Protein AF-A0A225UE44-F1 (afdb_monomer)

InterPro domains:
  IPR054463 RxLR effector PexRD54, WY domain [PF22748] (2-42)
  IPR054463 RxLR effector PexRD54, WY domain [PF22748] (92-133)

Radius of gyration: 19.09 Å; Cα contacts (8 Å, |Δi|>4): 132; chains: 1; bounding box: 57×32×51 Å

Solvent-accessible surface area (backbone atoms only — not comparable to full-atom values): 10810 Å² total; per-residue (Å²): 114,69,68,60,56,39,55,77,67,64,54,50,61,58,59,50,39,53,75,69,49,50,74,74,39,66,82,49,37,76,76,39,77,63,47,61,60,49,51,54,46,36,52,57,44,29,73,76,32,73,93,65,65,72,56,73,54,64,47,50,57,74,73,32,59,68,50,60,45,51,49,42,33,57,58,31,47,76,37,83,92,26,23,64,62,21,51,53,45,52,51,50,47,50,52,48,38,57,75,69,63,57,51,63,66,59,54,42,58,52,62,47,50,85,77,37,65,94,50,35,73,70,31,67,62,47,56,53,48,52,58,44,42,57,55,49,29,73,76,28,76,93,65,54,82,69,92,58,59,67,70,56,58,49,49,50,52,56,56,33,61,75,36,83,80,28,28,62,50,50,51,47,51,49,55,67,51,56,80,71,59,90,75,80,90,130

Structure (mmCIF, N/CA/C/O backbone):
data_AF-A0A225UE44-F1
#
_entry.id   AF-A0A225UE44-F1
#
loop_
_atom_site.group_PDB
_atom_site.id
_atom_site.type_symbol
_atom_site.label_atom_id
_atom_site.label_alt_id
_atom_site.label_comp_id
_atom_site.label_asym_id
_atom_site.label_entity_id
_atom_site.label_seq_id
_atom_site.pdbx_PDB_ins_code
_atom_site.Cartn_x
_atom_site.Cartn_y
_atom_site.Cartn_z
_atom_site.occupancy
_atom_site.B_iso_or_equiv
_atom_site.auth_seq_id
_atom_site.auth_comp_id
_atom_site.auth_asym_id
_atom_site.auth_atom_id
_atom_site.pdbx_PDB_model_num
ATOM 1 N N . MET A 1 1 ? 24.647 4.890 -15.347 1.00 67.88 1 MET A N 1
ATOM 2 C CA . MET A 1 1 ? 24.263 4.042 -14.188 1.00 67.88 1 MET A CA 1
ATOM 3 C C . MET A 1 1 ? 23.369 2.881 -14.634 1.00 67.88 1 MET A C 1
ATOM 5 O O . MET A 1 1 ? 22.807 2.942 -15.723 1.00 67.88 1 MET A O 1
ATOM 9 N N . GLN A 1 2 ? 23.249 1.820 -13.830 1.00 91.25 2 GLN A N 1
ATOM 10 C CA . GLN A 1 2 ? 22.512 0.587 -14.158 1.00 91.25 2 GLN A CA 1
ATOM 11 C C . GLN A 1 2 ? 21.014 0.812 -14.448 1.00 91.25 2 GLN A C 1
ATOM 13 O O . GLN A 1 2 ? 20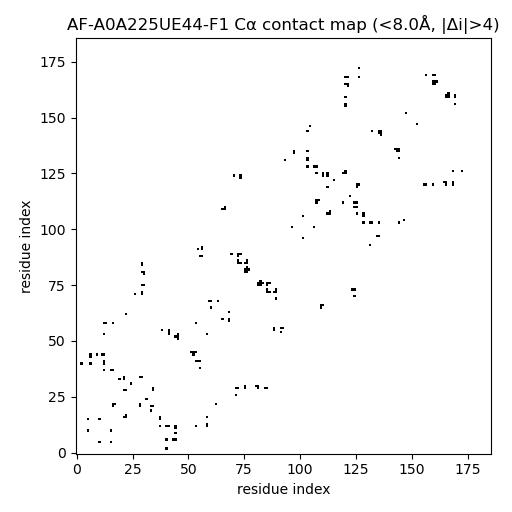.534 0.330 -15.471 1.00 91.25 2 GLN A O 1
ATOM 18 N N . LEU A 1 3 ? 20.330 1.640 -13.647 1.00 92.50 3 LEU A N 1
ATOM 19 C CA . LEU A 1 3 ? 18.911 1.994 -13.827 1.00 92.50 3 LEU A CA 1
ATOM 20 C C . LEU A 1 3 ? 18.614 2.576 -15.219 1.00 92.50 3 LEU A C 1
ATOM 22 O O . LEU A 1 3 ? 17.703 2.118 -15.901 1.00 92.50 3 LEU A O 1
ATOM 26 N N . GLN A 1 4 ? 19.444 3.505 -15.706 1.00 93.12 4 GLN A N 1
ATOM 27 C CA . GLN A 1 4 ? 19.271 4.098 -17.040 1.00 93.12 4 GLN A CA 1
ATOM 28 C C . GLN A 1 4 ? 19.431 3.066 -18.167 1.00 93.12 4 GLN A C 1
ATOM 30 O O . GLN A 1 4 ? 18.703 3.108 -19.157 1.00 93.12 4 GLN A O 1
ATOM 35 N N . ARG A 1 5 ? 20.333 2.084 -18.005 1.00 95.12 5 ARG A N 1
ATOM 36 C CA . ARG A 1 5 ? 20.482 0.982 -18.971 1.00 95.12 5 ARG A CA 1
ATOM 37 C C . ARG A 1 5 ? 19.259 0.065 -18.974 1.00 95.12 5 ARG A C 1
ATOM 39 O O . ARG A 1 5 ? 18.831 -0.365 -20.042 1.00 95.12 5 ARG A O 1
ATOM 46 N N . TRP A 1 6 ? 18.689 -0.238 -17.809 1.00 96.00 6 TRP A N 1
ATOM 47 C CA . TRP A 1 6 ? 17.451 -1.016 -17.720 1.00 96.00 6 TRP A CA 1
ATOM 48 C C . TRP A 1 6 ? 16.257 -0.269 -18.308 1.00 96.00 6 TRP A C 1
ATOM 50 O O . TRP A 1 6 ? 15.464 -0.872 -19.027 1.00 96.00 6 TRP A O 1
ATOM 60 N N . LEU A 1 7 ? 16.164 1.039 -18.064 1.00 94.75 7 LEU A N 1
ATOM 61 C CA . LEU A 1 7 ? 15.124 1.903 -18.617 1.00 94.75 7 LEU A CA 1
ATOM 62 C C . LEU A 1 7 ? 15.207 1.986 -20.148 1.00 94.75 7 LEU A C 1
ATOM 64 O O . LEU A 1 7 ? 14.200 1.800 -20.824 1.00 94.75 7 LEU A O 1
ATOM 68 N N . ALA A 1 8 ? 16.409 2.163 -20.712 1.00 93.69 8 ALA A N 1
ATOM 69 C CA . ALA A 1 8 ? 16.629 2.144 -22.163 1.00 93.69 8 ALA A CA 1
ATOM 70 C C . ALA A 1 8 ? 16.222 0.802 -22.801 1.00 93.69 8 ALA A C 1
ATOM 72 O O . ALA A 1 8 ? 15.682 0.767 -23.903 1.00 93.69 8 ALA A O 1
ATOM 73 N N . LYS A 1 9 ? 16.427 -0.306 -22.077 1.00 93.81 9 LYS A N 1
ATOM 74 C CA . LYS A 1 9 ? 15.990 -1.654 -22.476 1.00 93.81 9 LYS A CA 1
ATOM 75 C C . LYS A 1 9 ? 14.529 -1.962 -22.119 1.00 93.81 9 LYS A C 1
ATOM 77 O O . LYS A 1 9 ? 14.119 -3.110 -22.279 1.00 93.81 9 LYS A O 1
ATOM 82 N N . LYS A 1 10 ? 13.767 -0.983 -21.612 1.00 92.69 10 LYS A N 1
ATOM 83 C CA . LYS A 1 10 ? 12.364 -1.116 -21.182 1.00 92.69 10 LYS A CA 1
ATOM 84 C C . LYS A 1 10 ? 12.125 -2.333 -20.276 1.00 92.69 10 LYS A C 1
ATOM 86 O O . LYS A 1 10 ? 11.137 -3.049 -20.438 1.00 92.69 10 LYS A O 1
ATOM 91 N N . LYS A 1 11 ? 13.051 -2.609 -19.351 1.00 95.38 11 LYS A N 1
ATOM 92 C CA . LYS A 1 11 ? 12.842 -3.648 -18.332 1.00 95.38 11 LYS A CA 1
ATOM 93 C C . LYS A 1 11 ? 11.641 -3.258 -17.471 1.00 95.38 11 LYS A C 1
ATOM 95 O O . LYS A 1 11 ? 11.465 -2.085 -17.170 1.00 95.38 11 LYS A O 1
ATOM 100 N N . SER A 1 12 ? 10.786 -4.220 -17.131 1.00 95.06 12 SER A N 1
ATOM 101 C CA . SER A 1 12 ? 9.607 -3.910 -16.324 1.00 95.06 12 SER A CA 1
ATOM 102 C C . SER A 1 12 ? 10.027 -3.513 -14.904 1.00 95.06 12 SER A C 1
ATOM 104 O O . SER A 1 12 ? 11.028 -4.040 -14.401 1.00 95.06 12 SER A O 1
ATOM 106 N N . PRO A 1 13 ? 9.256 -2.645 -14.225 1.00 96.19 13 PRO A N 1
ATOM 107 C CA . PRO A 1 13 ? 9.464 -2.349 -12.811 1.00 96.19 13 PRO A CA 1
ATOM 108 C C . PRO A 1 13 ? 9.536 -3.600 -11.936 1.00 96.19 13 PRO A C 1
ATOM 110 O O . PRO A 1 13 ? 10.400 -3.670 -11.068 1.00 96.19 13 PRO A O 1
ATOM 113 N N . ASN A 1 14 ? 8.736 -4.629 -12.239 1.00 96.50 14 ASN A N 1
ATOM 114 C CA . ASN A 1 14 ? 8.809 -5.926 -11.567 1.00 96.50 14 ASN A CA 1
ATOM 115 C C . ASN A 1 14 ? 10.180 -6.612 -11.725 1.00 96.50 14 ASN A C 1
ATOM 117 O O . ASN A 1 14 ? 10.787 -7.023 -10.744 1.00 96.50 14 ASN A O 1
ATOM 121 N N . SER A 1 15 ? 10.727 -6.692 -12.944 1.00 96.44 15 SER A N 1
ATOM 122 C CA . SER A 1 15 ? 12.061 -7.281 -13.135 1.00 96.44 15 SER A CA 1
ATOM 123 C C . SER A 1 15 ? 13.149 -6.485 -12.417 1.00 96.44 15 SER A C 1
ATOM 125 O O . SER A 1 15 ? 14.069 -7.072 -11.855 1.00 96.44 15 SER A O 1
ATOM 127 N N . VAL A 1 16 ? 13.057 -5.154 -12.435 1.00 97.19 16 VAL A N 1
ATOM 128 C CA . VAL A 1 16 ? 14.033 -4.296 -11.753 1.00 97.19 16 VAL A CA 1
ATOM 129 C C . VAL A 1 16 ? 13.939 -4.434 -10.234 1.00 97.19 16 VAL A C 1
ATOM 131 O O . VAL A 1 16 ? 14.981 -4.472 -9.587 1.00 97.19 16 VAL A O 1
ATOM 134 N N . PHE A 1 17 ? 12.736 -4.612 -9.682 1.00 97.06 17 PHE A N 1
ATOM 135 C CA . PHE A 1 17 ? 12.522 -4.910 -8.264 1.00 97.06 17 PHE A CA 1
ATOM 136 C C . PHE A 1 17 ? 13.319 -6.149 -7.827 1.00 97.06 17 PHE A C 1
ATOM 138 O O . PHE A 1 17 ? 14.107 -6.085 -6.882 1.00 97.06 17 PHE A O 1
ATOM 145 N N . THR A 1 18 ? 13.216 -7.243 -8.592 1.00 96.94 18 THR A N 1
ATOM 146 C CA . THR A 1 18 ? 13.971 -8.481 -8.340 1.00 96.94 18 THR A CA 1
ATOM 147 C C . THR A 1 18 ? 15.474 -8.327 -8.591 1.00 96.94 18 THR A C 1
ATOM 149 O O . THR A 1 18 ? 16.292 -8.856 -7.842 1.00 96.94 18 THR A O 1
ATOM 152 N N . PHE A 1 19 ? 15.892 -7.576 -9.618 1.00 96.44 19 PHE A N 1
ATOM 153 C CA . PHE A 1 19 ? 17.322 -7.331 -9.870 1.00 96.44 19 PHE A CA 1
ATOM 154 C C . PHE A 1 19 ? 17.998 -6.533 -8.754 1.00 96.44 19 PHE A C 1
ATOM 156 O O . PHE A 1 19 ? 19.198 -6.688 -8.540 1.00 96.44 19 PHE A O 1
ATOM 163 N N . MET A 1 20 ? 17.234 -5.697 -8.050 1.00 95.81 20 MET A N 1
ATOM 164 C CA . MET A 1 20 ? 17.677 -4.955 -6.869 1.00 95.81 20 MET A CA 1
ATOM 165 C C . MET A 1 20 ? 17.527 -5.768 -5.571 1.00 95.81 20 MET A C 1
ATOM 167 O O . MET A 1 20 ? 17.840 -5.264 -4.496 1.00 95.81 20 MET A O 1
ATOM 171 N N . MET A 1 21 ? 17.079 -7.028 -5.666 1.00 95.44 21 MET A N 1
ATOM 172 C CA . MET A 1 21 ? 16.837 -7.942 -4.542 1.00 95.44 21 MET A CA 1
ATOM 173 C C . MET A 1 21 ? 15.855 -7.385 -3.501 1.00 95.44 21 MET A C 1
ATOM 175 O O . MET A 1 21 ? 15.953 -7.702 -2.310 1.00 95.44 21 MET A O 1
ATOM 179 N N . LEU A 1 22 ? 14.920 -6.536 -3.940 1.00 95.31 22 LEU A N 1
ATOM 180 C CA . LEU A 1 22 ? 13.921 -5.924 -3.067 1.00 95.31 22 LEU A CA 1
ATOM 181 C C . LEU A 1 22 ? 12.844 -6.935 -2.639 1.00 95.31 22 LEU A C 1
ATOM 183 O O . LEU A 1 22 ? 12.373 -6.888 -1.509 1.00 95.31 22 LEU A O 1
ATOM 187 N N . ASP A 1 23 ? 12.553 -7.929 -3.478 1.00 94.19 23 ASP A N 1
ATOM 188 C CA . ASP A 1 23 ? 11.666 -9.068 -3.190 1.00 94.19 23 ASP A CA 1
ATOM 189 C C . ASP A 1 23 ? 12.123 -9.909 -1.989 1.00 94.19 23 ASP A C 1
ATOM 191 O O . ASP A 1 23 ? 11.322 -10.580 -1.345 1.00 94.19 23 ASP A O 1
ATOM 195 N N . LYS A 1 24 ? 13.411 -9.835 -1.643 1.00 93.19 24 LYS A N 1
ATOM 196 C CA . LYS A 1 24 ? 14.017 -10.610 -0.553 1.00 93.19 24 LYS A CA 1
ATOM 197 C C . LYS A 1 24 ? 14.114 -9.851 0.767 1.00 93.19 24 LYS A C 1
ATOM 199 O O . LYS A 1 24 ? 14.638 -10.393 1.735 1.00 93.19 24 LYS A O 1
ATOM 204 N N . GLN A 1 25 ? 13.645 -8.604 0.825 1.00 92.94 25 GLN A N 1
ATOM 205 C CA . GLN A 1 25 ? 13.814 -7.751 2.009 1.00 92.94 25 GLN A CA 1
ATOM 206 C C . GLN A 1 25 ? 12.792 -8.041 3.115 1.00 92.94 25 GLN A C 1
ATOM 208 O O . GLN A 1 25 ? 12.956 -7.573 4.243 1.00 92.94 25 GLN A O 1
ATOM 213 N N . GLY A 1 26 ? 11.727 -8.796 2.816 1.00 89.44 26 GLY A N 1
ATOM 214 C CA . GLY A 1 26 ? 10.683 -9.107 3.792 1.00 89.44 26 GLY A CA 1
ATOM 215 C C . GLY A 1 26 ? 10.109 -7.832 4.418 1.00 89.44 26 GLY A C 1
ATOM 216 O O . GLY A 1 26 ? 9.849 -6.857 3.713 1.00 89.44 26 GLY A O 1
ATOM 217 N N . GLY A 1 27 ? 9.965 -7.819 5.745 1.00 88.31 27 GLY A N 1
ATOM 218 C CA . GLY A 1 27 ? 9.461 -6.659 6.488 1.00 88.31 27 GLY A CA 1
ATOM 219 C C . GLY A 1 27 ? 10.394 -5.444 6.537 1.00 88.31 27 GLY A C 1
ATOM 220 O O . GLY A 1 27 ? 9.957 -4.370 6.935 1.00 88.31 27 GLY A O 1
ATOM 221 N N . GLN A 1 28 ? 11.654 -5.572 6.106 1.00 89.94 28 GLN A N 1
ATOM 222 C CA . GLN A 1 28 ? 12.600 -4.450 6.057 1.00 89.94 28 GLN A CA 1
ATOM 223 C C . GLN A 1 28 ? 12.571 -3.687 4.726 1.00 89.94 28 GLN A C 1
ATOM 225 O O . GLN A 1 28 ? 13.309 -2.716 4.567 1.00 89.94 28 GLN A O 1
ATOM 230 N N . LEU A 1 29 ? 11.708 -4.090 3.785 1.00 93.25 29 LEU A N 1
ATOM 231 C CA . LEU A 1 29 ? 11.614 -3.512 2.444 1.00 93.25 29 LEU A CA 1
ATOM 232 C C . LEU A 1 29 ? 11.569 -1.981 2.445 1.00 93.25 29 LEU A C 1
ATOM 234 O O . LEU A 1 29 ? 12.367 -1.345 1.764 1.00 93.25 29 LEU A O 1
ATOM 238 N N . LEU A 1 30 ? 10.645 -1.391 3.208 1.00 93.44 30 LEU A N 1
ATOM 239 C CA . LEU A 1 30 ? 10.414 0.057 3.186 1.00 93.44 30 LEU A CA 1
ATOM 240 C C . LEU A 1 30 ? 11.504 0.853 3.911 1.00 93.44 30 LEU A C 1
ATOM 242 O O . LEU A 1 30 ? 11.601 2.058 3.713 1.00 93.44 30 LEU A O 1
ATOM 246 N N . SER A 1 31 ? 12.336 0.187 4.711 1.00 91.44 31 SER A N 1
ATOM 247 C CA . SER A 1 31 ? 13.517 0.783 5.342 1.00 91.44 31 SER A CA 1
ATOM 248 C C . SER A 1 31 ? 14.770 0.654 4.472 1.00 91.44 31 SER A C 1
ATOM 250 O O . SER A 1 31 ? 15.803 1.238 4.797 1.00 91.44 31 SER A O 1
ATOM 252 N N . ASN A 1 32 ? 14.712 -0.117 3.381 1.00 92.06 32 ASN A N 1
ATOM 253 C CA . ASN A 1 32 ? 15.834 -0.277 2.471 1.00 92.06 32 ASN A CA 1
ATOM 254 C C . ASN A 1 32 ? 15.919 0.944 1.536 1.00 92.06 32 ASN A C 1
ATOM 256 O O . ASN A 1 32 ? 15.005 1.149 0.740 1.00 92.06 32 ASN A O 1
ATOM 260 N N . PRO A 1 33 ? 17.023 1.713 1.537 1.00 90.25 33 PRO A N 1
ATOM 261 C CA . PRO A 1 33 ? 17.148 2.932 0.728 1.00 90.25 33 PRO A CA 1
ATOM 262 C C . PRO A 1 33 ? 17.069 2.685 -0.788 1.00 90.25 33 PRO A C 1
ATOM 264 O O . PRO A 1 33 ? 16.847 3.610 -1.567 1.00 90.25 33 PRO A O 1
ATOM 267 N N . GLN A 1 34 ? 17.235 1.440 -1.245 1.00 93.19 34 GLN A N 1
ATOM 268 C CA . GLN A 1 34 ? 17.043 1.088 -2.650 1.00 93.19 34 GLN A CA 1
ATOM 269 C C . GLN A 1 34 ? 15.575 1.167 -3.094 1.00 93.19 34 GLN A C 1
ATOM 271 O O . GLN A 1 34 ? 15.329 1.245 -4.301 1.00 93.19 34 GLN A O 1
ATOM 276 N N . ILE A 1 35 ? 14.610 1.190 -2.164 1.00 92.94 35 ILE A N 1
ATOM 277 C CA . ILE A 1 35 ? 13.193 1.337 -2.510 1.00 92.94 35 ILE A CA 1
ATOM 278 C C . ILE A 1 35 ? 12.928 2.675 -3.205 1.00 92.94 35 ILE A C 1
ATOM 280 O O . ILE A 1 35 ? 12.242 2.697 -4.220 1.00 92.94 35 ILE A O 1
ATOM 284 N N . ASP A 1 36 ? 13.562 3.762 -2.758 1.00 91.75 36 ASP A N 1
ATOM 285 C CA . ASP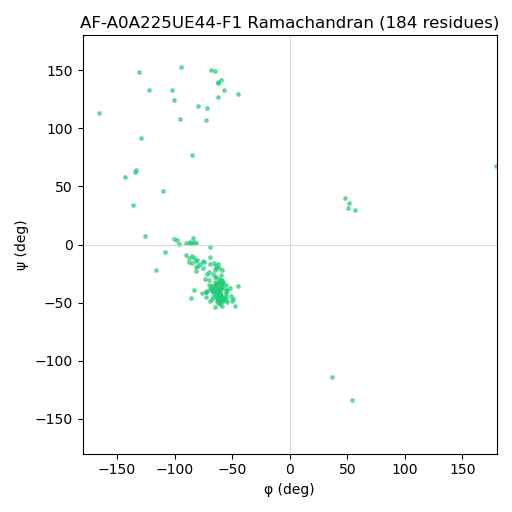 A 1 36 ? 13.390 5.098 -3.342 1.00 91.75 36 ASP A CA 1
ATOM 286 C C . ASP A 1 36 ? 13.920 5.161 -4.779 1.00 91.75 36 ASP A C 1
ATOM 288 O O . ASP A 1 36 ? 13.313 5.757 -5.672 1.00 91.75 36 ASP A O 1
ATOM 292 N N . LEU A 1 37 ? 15.044 4.483 -5.030 1.00 94.56 37 LEU A N 1
ATOM 293 C CA . LEU A 1 37 ? 15.611 4.357 -6.371 1.00 94.56 37 LEU A CA 1
ATOM 294 C C . LEU A 1 37 ? 14.694 3.557 -7.300 1.00 94.56 37 LEU A C 1
ATOM 296 O O . LEU A 1 37 ? 14.576 3.888 -8.482 1.00 94.56 37 LEU A O 1
ATOM 300 N N . TRP A 1 38 ? 14.052 2.512 -6.778 1.00 96.06 38 TRP A N 1
ATOM 301 C CA . TRP A 1 38 ? 13.102 1.712 -7.538 1.00 96.06 38 TRP A CA 1
ATOM 302 C C . TRP A 1 38 ? 11.788 2.460 -7.799 1.00 96.06 38 TRP A C 1
ATOM 304 O O . TRP A 1 38 ? 11.290 2.416 -8.919 1.00 96.06 38 TRP A O 1
ATOM 314 N N . LEU A 1 39 ? 11.264 3.211 -6.830 1.00 94.25 39 LEU A N 1
ATOM 315 C CA . LEU A 1 39 ? 10.070 4.046 -7.008 1.00 94.25 39 LEU A CA 1
ATOM 316 C C . LEU A 1 39 ? 10.286 5.089 -8.103 1.00 94.25 39 LEU A C 1
ATOM 318 O O . LEU A 1 39 ? 9.507 5.162 -9.050 1.00 94.25 39 LEU A O 1
ATOM 322 N N . LYS A 1 40 ? 11.425 5.790 -8.061 1.00 94.38 40 LYS A N 1
ATOM 323 C CA . LYS A 1 40 ? 11.820 6.707 -9.137 1.00 94.38 40 LYS A CA 1
ATOM 324 C C . LYS A 1 40 ? 11.926 6.000 -10.491 1.00 94.38 40 LYS A C 1
ATOM 326 O O . LYS A 1 40 ? 11.579 6.569 -11.523 1.00 94.38 40 LYS A O 1
ATOM 331 N N . TYR A 1 41 ? 12.404 4.755 -10.507 1.00 96.00 41 TYR A N 1
ATOM 332 C CA . TYR A 1 41 ? 12.437 3.955 -11.728 1.00 96.00 41 TYR A CA 1
ATOM 333 C C . TYR A 1 41 ? 11.031 3.648 -12.261 1.00 96.00 41 TYR A C 1
ATOM 335 O O . TYR A 1 41 ? 10.842 3.664 -13.476 1.00 96.00 41 TYR A O 1
ATOM 343 N N . VAL A 1 42 ? 10.056 3.378 -11.386 1.00 95.50 42 VAL A N 1
ATOM 344 C CA . VAL A 1 42 ? 8.652 3.171 -11.775 1.00 95.50 42 VAL A CA 1
ATOM 345 C C . VAL A 1 42 ? 8.092 4.426 -12.444 1.00 95.50 42 VAL A C 1
ATOM 347 O O . VAL A 1 42 ? 7.526 4.321 -13.533 1.00 95.50 42 VAL A O 1
ATOM 350 N N . ASP A 1 43 ? 8.327 5.603 -11.861 1.00 94.19 43 ASP A N 1
ATOM 351 C CA . ASP A 1 43 ? 7.899 6.885 -12.434 1.00 94.19 43 ASP A CA 1
ATOM 352 C C . ASP A 1 43 ? 8.525 7.123 -13.816 1.00 94.19 43 ASP A C 1
ATOM 354 O O . ASP A 1 43 ? 7.819 7.338 -14.806 1.00 94.19 43 ASP A O 1
ATOM 358 N N . ASP A 1 44 ? 9.851 6.990 -13.916 1.00 95.38 44 ASP A N 1
ATOM 359 C CA . ASP A 1 44 ? 10.592 7.140 -15.172 1.00 95.38 44 ASP A CA 1
ATOM 360 C C . ASP A 1 44 ? 10.123 6.134 -16.245 1.00 95.38 44 ASP A C 1
ATOM 362 O O . ASP A 1 44 ? 10.072 6.451 -17.441 1.00 95.38 44 ASP A O 1
ATOM 366 N N . PHE A 1 45 ? 9.792 4.903 -15.838 1.00 95.56 45 PHE A N 1
ATOM 367 C CA . PHE A 1 45 ? 9.269 3.866 -16.725 1.00 95.56 45 PHE A CA 1
ATOM 368 C C . PHE A 1 45 ? 7.876 4.220 -17.246 1.00 95.56 45 PHE A C 1
ATOM 370 O O . PHE A 1 45 ? 7.651 4.125 -18.456 1.00 95.56 45 PHE A O 1
ATOM 377 N N . ASN A 1 46 ? 6.971 4.657 -16.366 1.00 94.44 46 ASN A N 1
ATOM 378 C CA . ASN A 1 46 ? 5.601 5.035 -16.710 1.00 94.44 46 ASN A CA 1
ATOM 379 C C . ASN A 1 46 ? 5.569 6.238 -17.662 1.00 94.44 46 ASN A C 1
ATOM 381 O O . ASN A 1 46 ? 4.836 6.210 -18.650 1.00 94.44 46 ASN A O 1
ATOM 385 N N . LEU A 1 47 ? 6.432 7.238 -17.443 1.00 93.69 47 LEU A N 1
ATOM 386 C CA . LEU A 1 47 ? 6.582 8.390 -18.342 1.00 93.69 47 LEU A CA 1
ATOM 387 C C . LEU A 1 47 ? 7.041 7.983 -19.751 1.00 93.69 47 LEU A C 1
ATOM 389 O O . LEU A 1 47 ? 6.584 8.541 -20.746 1.00 93.69 47 LEU A O 1
ATOM 393 N N . LYS A 1 48 ? 7.939 6.995 -19.859 1.00 91.44 48 LYS A N 1
ATOM 394 C CA . LYS A 1 48 ? 8.474 6.520 -21.151 1.00 91.44 48 LYS A CA 1
ATOM 395 C C . LYS A 1 48 ? 7.632 5.431 -21.815 1.00 91.44 48 LYS A C 1
ATOM 397 O O . LYS A 1 48 ? 7.846 5.127 -22.990 1.00 91.44 48 LYS A O 1
ATOM 402 N N . SER A 1 49 ? 6.715 4.818 -21.072 1.00 89.06 49 SER A N 1
ATOM 403 C CA . SER A 1 49 ? 5.885 3.698 -21.520 1.00 89.06 49 SER A CA 1
ATOM 404 C C . SER A 1 49 ? 4.416 3.926 -21.141 1.00 89.06 49 SER A C 1
ATOM 406 O O . SER A 1 49 ? 3.858 3.124 -20.391 1.00 89.06 49 SER A O 1
ATOM 408 N N . PRO A 1 50 ? 3.754 4.965 -21.687 1.00 83.94 50 PRO A N 1
ATOM 409 C CA . PRO A 1 50 ? 2.403 5.359 -21.270 1.00 83.94 50 PRO A CA 1
ATOM 410 C C . PRO A 1 50 ? 1.339 4.273 -21.504 1.00 83.94 50 PRO A C 1
ATOM 412 O O . PRO A 1 50 ? 0.315 4.255 -20.836 1.00 83.94 50 PRO A O 1
ATOM 415 N N . ASN A 1 51 ? 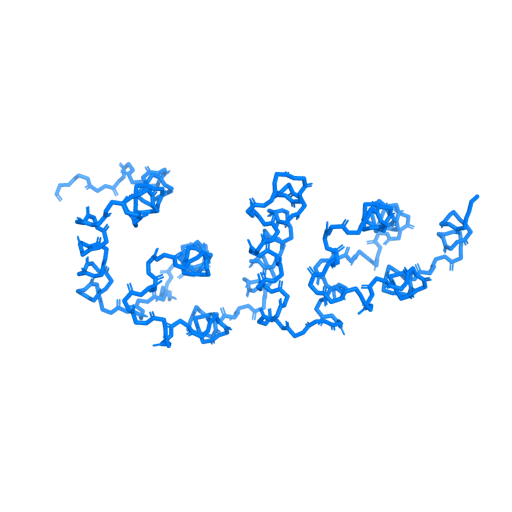1.592 3.308 -22.393 1.00 85.44 51 ASN A N 1
ATOM 416 C CA . ASN A 1 51 ? 0.684 2.178 -22.638 1.00 85.44 51 ASN A CA 1
ATOM 417 C C . ASN A 1 51 ? 0.914 0.986 -21.685 1.00 85.44 51 ASN A C 1
ATOM 419 O O . ASN A 1 51 ? 0.305 -0.066 -21.860 1.00 85.44 51 ASN A O 1
ATOM 423 N N . LYS A 1 52 ? 1.854 1.094 -20.737 1.00 81.06 52 LYS A N 1
ATOM 424 C CA . LYS A 1 52 ? 2.247 0.026 -19.799 1.00 81.06 52 LYS A CA 1
ATOM 425 C C . LYS A 1 52 ? 2.398 0.553 -18.370 1.00 81.06 52 LYS A C 1
ATOM 427 O O . LYS A 1 52 ? 3.279 0.096 -17.644 1.00 81.06 52 LYS A O 1
ATOM 432 N N . VAL A 1 53 ? 1.572 1.530 -17.997 1.00 83.06 53 VAL A N 1
ATOM 433 C CA . VAL A 1 53 ? 1.601 2.124 -16.656 1.00 83.06 53 VAL A CA 1
ATOM 434 C C . VAL A 1 53 ? 1.400 1.036 -15.607 1.00 83.06 53 VAL A C 1
ATOM 436 O O . VAL A 1 53 ? 0.500 0.205 -15.717 1.00 83.06 53 VAL A O 1
ATOM 439 N N . THR A 1 54 ? 2.248 1.052 -14.588 1.00 87.75 54 THR A N 1
ATOM 440 C CA . THR A 1 54 ? 2.161 0.162 -13.431 1.00 87.75 54 THR A CA 1
ATOM 441 C C . THR A 1 54 ? 2.266 0.986 -12.158 1.00 87.75 54 THR A C 1
ATOM 443 O O . THR A 1 54 ? 2.945 2.011 -12.140 1.00 87.75 54 THR A O 1
ATOM 446 N N . SER A 1 55 ? 1.614 0.551 -11.084 1.00 90.69 55 SER A N 1
ATOM 447 C CA . SER A 1 55 ? 1.787 1.174 -9.771 1.00 90.69 55 SER A CA 1
ATOM 448 C C . SER A 1 55 ? 2.849 0.430 -8.954 1.00 90.69 55 SER A C 1
ATOM 450 O O . SER A 1 55 ? 3.048 -0.773 -9.151 1.00 90.69 55 SER A O 1
ATOM 452 N N . PRO A 1 56 ? 3.537 1.098 -8.020 1.00 93.69 56 PRO A N 1
ATOM 453 C CA . PRO A 1 56 ? 4.374 0.426 -7.038 1.00 93.69 56 PRO A CA 1
ATOM 454 C C . PRO A 1 56 ? 3.644 -0.720 -6.329 1.00 93.69 56 PRO A C 1
ATOM 456 O O . PRO A 1 56 ? 4.148 -1.848 -6.327 1.00 93.69 56 PRO A O 1
ATOM 459 N N . ILE A 1 57 ? 2.423 -0.481 -5.826 1.00 93.94 57 ILE A N 1
ATOM 460 C CA . ILE A 1 57 ? 1.671 -1.511 -5.096 1.00 93.94 57 ILE A CA 1
ATOM 461 C C . ILE A 1 57 ? 1.427 -2.770 -5.940 1.00 93.94 57 ILE A C 1
ATOM 463 O O . ILE A 1 57 ? 1.487 -3.876 -5.414 1.00 93.94 57 ILE A O 1
ATOM 467 N N . SER A 1 58 ? 1.249 -2.634 -7.262 1.00 92.00 58 SER A N 1
ATOM 468 C CA . SER A 1 58 ? 1.009 -3.788 -8.134 1.00 92.00 58 SER A CA 1
ATOM 469 C C . SER A 1 58 ? 2.192 -4.734 -8.201 1.00 92.00 58 SER A C 1
ATOM 471 O O . SER A 1 58 ? 2.006 -5.924 -8.417 1.00 92.00 58 SER A O 1
ATOM 473 N N . THR A 1 59 ? 3.408 -4.199 -8.091 1.00 94.56 59 THR A N 1
ATOM 474 C CA . THR A 1 59 ? 4.615 -5.023 -8.061 1.00 94.56 59 THR A CA 1
ATOM 475 C C . THR A 1 59 ? 4.755 -5.679 -6.698 1.00 94.56 59 THR A C 1
ATOM 477 O O . THR A 1 59 ? 5.075 -6.859 -6.629 1.00 94.56 59 THR A O 1
ATOM 480 N N . LEU A 1 60 ? 4.478 -4.948 -5.615 1.00 95.00 60 LEU A N 1
ATOM 481 C CA . LEU A 1 60 ? 4.574 -5.493 -4.262 1.00 95.00 60 LEU A CA 1
ATOM 482 C C . LEU A 1 60 ? 3.623 -6.681 -4.057 1.00 95.00 60 LEU A C 1
ATOM 484 O O . LEU A 1 60 ? 4.045 -7.707 -3.538 1.00 95.00 60 LEU A O 1
ATOM 488 N N . GLU A 1 61 ? 2.390 -6.606 -4.552 1.00 92.44 61 GLU A N 1
ATOM 489 C CA . GLU A 1 61 ? 1.421 -7.715 -4.490 1.00 92.44 61 GLU A CA 1
ATOM 490 C C . GLU A 1 61 ? 1.839 -8.967 -5.281 1.00 92.44 61 GLU A C 1
ATOM 492 O O . GLU A 1 61 ? 1.323 -10.052 -5.033 1.00 92.44 61 GLU A O 1
ATOM 497 N N . MET A 1 62 ? 2.783 -8.859 -6.225 1.00 92.62 62 MET A N 1
ATOM 498 C CA . MET A 1 62 ? 3.331 -10.038 -6.913 1.00 92.62 62 MET A CA 1
ATOM 499 C C . MET A 1 62 ? 4.302 -10.834 -6.033 1.00 92.62 62 MET A C 1
ATOM 501 O O . MET A 1 62 ? 4.555 -12.002 -6.320 1.00 92.62 62 MET A O 1
ATOM 505 N N . HIS A 1 63 ? 4.859 -10.208 -4.992 1.00 93.19 63 HIS A N 1
ATOM 506 C CA . HIS A 1 63 ? 5.900 -10.793 -4.134 1.00 93.19 63 HIS A CA 1
ATOM 507 C C . HIS A 1 63 ? 5.449 -10.990 -2.688 1.00 93.19 63 HIS A C 1
ATOM 509 O O . HIS A 1 63 ? 6.019 -11.811 -1.973 1.00 93.19 63 HIS A O 1
ATOM 515 N N . TYR A 1 64 ? 4.427 -10.258 -2.252 1.00 90.25 64 TYR A N 1
ATOM 516 C CA . TYR A 1 64 ? 3.914 -10.288 -0.891 1.00 90.25 64 TYR A CA 1
ATOM 517 C C . TYR A 1 64 ? 2.435 -10.655 -0.898 1.00 90.25 64 TYR A C 1
ATOM 519 O O . TYR A 1 64 ? 1.650 -10.074 -1.641 1.00 90.25 64 TYR A O 1
ATOM 527 N N . GLN A 1 65 ? 2.053 -11.589 -0.025 1.00 89.31 65 GLN A N 1
ATOM 528 C CA . GLN A 1 65 ? 0.642 -11.856 0.252 1.00 89.31 65 GLN A CA 1
ATOM 529 C C . GLN A 1 65 ? -0.026 -10.582 0.786 1.00 89.31 65 GLN A C 1
ATOM 531 O O . GLN A 1 65 ? 0.590 -9.864 1.577 1.00 89.31 65 GLN A O 1
ATOM 536 N N . ASP A 1 66 ? -1.277 -10.333 0.385 1.00 86.56 66 ASP A N 1
ATOM 537 C CA . ASP A 1 66 ? -2.010 -9.097 0.694 1.00 86.56 66 ASP A CA 1
ATOM 538 C C . ASP A 1 66 ? -1.950 -8.714 2.185 1.00 86.56 66 ASP A C 1
ATOM 540 O O . ASP A 1 66 ? -1.636 -7.568 2.509 1.00 86.56 66 ASP A O 1
ATOM 544 N N . GLU A 1 67 ? -2.195 -9.672 3.089 1.00 86.88 67 GLU A N 1
ATOM 545 C CA . GLU A 1 67 ? -2.135 -9.459 4.543 1.00 86.88 67 GLU A CA 1
ATOM 546 C C . GLU A 1 67 ? -0.748 -8.975 4.989 1.00 86.88 67 GLU A C 1
ATOM 548 O O . GLU A 1 67 ? -0.618 -7.942 5.652 1.00 86.88 67 GLU A O 1
ATOM 553 N N . MET A 1 68 ? 0.299 -9.708 4.599 1.00 88.56 68 MET A N 1
ATOM 554 C CA . MET A 1 68 ? 1.675 -9.388 4.970 1.00 88.56 68 MET A CA 1
ATOM 555 C C . MET A 1 68 ? 2.084 -8.025 4.411 1.00 88.56 68 MET A C 1
ATOM 557 O O . MET A 1 68 ? 2.697 -7.226 5.116 1.00 88.56 68 MET A O 1
ATOM 561 N N . LEU A 1 69 ? 1.715 -7.729 3.162 1.00 92.88 69 LEU A N 1
ATOM 562 C CA . LEU A 1 69 ? 1.997 -6.444 2.535 1.00 92.88 69 LEU A CA 1
ATOM 563 C C . LEU A 1 69 ? 1.344 -5.295 3.304 1.00 92.88 69 LEU A C 1
ATOM 565 O O . LEU A 1 69 ? 2.012 -4.309 3.620 1.00 92.88 69 LEU A O 1
ATOM 569 N N . SER A 1 70 ? 0.062 -5.424 3.650 1.00 92.12 70 SER A N 1
ATOM 570 C CA . SER A 1 70 ? -0.608 -4.407 4.455 1.00 92.12 70 SER A CA 1
ATOM 571 C C . SER A 1 70 ? 0.033 -4.238 5.830 1.00 92.12 70 SER A C 1
ATOM 573 O O . SER A 1 70 ? 0.174 -3.107 6.290 1.00 92.12 70 SER A O 1
ATOM 575 N N . HIS A 1 71 ? 0.449 -5.329 6.480 1.00 89.38 71 HIS A N 1
ATOM 576 C CA . HIS A 1 71 ? 1.140 -5.259 7.765 1.00 89.38 71 HIS A CA 1
ATOM 577 C C . HIS A 1 71 ? 2.465 -4.490 7.649 1.00 89.38 71 HIS A C 1
ATOM 579 O O . HIS A 1 71 ? 2.700 -3.562 8.419 1.00 89.38 71 HIS A O 1
ATOM 585 N N . ILE A 1 72 ? 3.288 -4.793 6.638 1.00 92.50 72 ILE A N 1
ATOM 586 C CA . ILE A 1 72 ? 4.548 -4.076 6.366 1.00 92.50 72 ILE A CA 1
ATOM 587 C C . ILE A 1 72 ? 4.296 -2.577 6.168 1.00 92.50 72 ILE A C 1
ATOM 589 O O . ILE A 1 72 ? 5.005 -1.747 6.739 1.00 92.50 72 ILE A O 1
ATOM 593 N N . ILE A 1 73 ? 3.278 -2.224 5.378 1.00 94.81 73 ILE A N 1
ATOM 594 C CA . ILE A 1 73 ? 2.909 -0.828 5.122 1.00 94.81 73 ILE A CA 1
ATOM 595 C C . ILE A 1 73 ? 2.486 -0.137 6.425 1.00 94.81 73 ILE A C 1
ATOM 597 O O . ILE A 1 73 ? 2.964 0.953 6.730 1.00 94.81 73 ILE A O 1
ATOM 601 N N . ILE A 1 74 ? 1.624 -0.766 7.222 1.00 90.88 74 ILE A N 1
ATOM 602 C CA . ILE A 1 74 ? 1.115 -0.194 8.474 1.00 90.88 74 ILE A CA 1
ATOM 603 C C . ILE A 1 74 ? 2.234 0.003 9.505 1.00 90.88 74 ILE A C 1
ATOM 605 O O . ILE A 1 74 ? 2.304 1.060 10.135 1.00 90.88 74 ILE A O 1
ATOM 609 N N . GLU A 1 75 ? 3.139 -0.964 9.664 1.00 90.25 75 GLU A N 1
ATOM 610 C CA . GLU A 1 75 ? 4.275 -0.827 10.582 1.00 90.25 75 GLU A CA 1
ATOM 611 C C . GLU A 1 75 ? 5.237 0.278 10.128 1.00 90.25 75 GLU A C 1
ATOM 613 O O . GLU A 1 75 ? 5.696 1.080 10.944 1.00 90.25 75 GLU A O 1
ATOM 618 N N . ALA A 1 76 ? 5.469 0.411 8.820 1.00 92.31 76 ALA A N 1
ATOM 619 C CA . ALA A 1 76 ? 6.278 1.496 8.277 1.00 92.31 76 ALA A CA 1
ATOM 620 C C . ALA A 1 76 ? 5.653 2.887 8.508 1.00 92.31 76 ALA A C 1
ATOM 622 O O . ALA A 1 76 ? 6.373 3.866 8.682 1.00 92.31 76 ALA A O 1
ATOM 623 N N . GLN A 1 77 ? 4.326 3.012 8.622 1.00 90.62 77 GLN A N 1
ATOM 624 C CA . GLN A 1 77 ? 3.708 4.301 8.970 1.00 90.62 77 GLN A CA 1
ATOM 625 C C . GLN A 1 77 ? 4.073 4.810 10.373 1.00 90.62 77 GLN A C 1
ATOM 627 O O . GLN A 1 77 ? 3.958 6.013 10.634 1.00 90.62 77 GLN A O 1
ATOM 632 N N . LYS A 1 78 ? 4.521 3.926 11.273 1.00 87.44 78 LYS A N 1
ATOM 633 C CA . LYS A 1 78 ? 4.928 4.284 12.640 1.00 87.44 78 LYS A CA 1
ATOM 634 C C . LYS A 1 78 ? 6.338 4.874 12.703 1.00 87.44 78 LYS A C 1
ATOM 636 O O . LYS A 1 78 ? 6.680 5.527 13.686 1.00 87.44 78 LYS A O 1
ATOM 641 N N . ILE A 1 79 ? 7.154 4.663 11.672 1.00 90.38 79 ILE A N 1
ATOM 642 C CA . ILE A 1 79 ? 8.559 5.071 11.640 1.00 90.38 79 ILE A CA 1
ATOM 643 C C . ILE A 1 79 ? 8.676 6.361 10.825 1.00 90.38 79 ILE A C 1
ATOM 645 O O . ILE A 1 79 ? 8.280 6.406 9.663 1.00 90.38 79 ILE A O 1
ATOM 649 N N . LEU A 1 80 ? 9.252 7.416 11.414 1.00 90.00 80 LEU A N 1
ATOM 650 C CA . LEU A 1 80 ? 9.321 8.751 10.797 1.00 90.00 80 LEU A CA 1
ATOM 651 C C . LEU A 1 80 ? 9.871 8.718 9.359 1.00 90.00 80 LEU A C 1
ATOM 653 O O . LEU A 1 80 ? 9.285 9.327 8.467 1.00 90.00 80 LEU A O 1
ATOM 657 N N . ASN A 1 81 ? 10.948 7.961 9.137 1.00 89.12 81 ASN A N 1
ATOM 658 C CA . ASN A 1 81 ? 11.645 7.912 7.851 1.00 89.12 81 ASN A CA 1
ATOM 659 C C . ASN A 1 81 ? 10.871 7.163 6.755 1.00 89.12 81 ASN A C 1
ATOM 661 O O . ASN A 1 81 ? 11.071 7.450 5.581 1.00 89.12 81 ASN A O 1
ATOM 665 N N . THR A 1 82 ? 9.988 6.226 7.107 1.00 92.00 82 THR A N 1
ATOM 666 C CA . THR A 1 82 ? 9.243 5.410 6.129 1.00 92.00 82 THR A CA 1
ATOM 667 C C . THR A 1 82 ? 7.761 5.787 6.057 1.00 92.00 82 THR A C 1
ATOM 669 O O . THR A 1 82 ? 7.046 5.357 5.150 1.00 92.00 82 THR A O 1
ATOM 672 N N . LYS A 1 83 ? 7.300 6.682 6.941 1.00 90.69 83 LYS A N 1
ATOM 673 C CA . LYS A 1 83 ? 5.906 7.127 7.039 1.00 90.69 83 LYS A CA 1
ATOM 674 C C . LYS A 1 83 ? 5.340 7.678 5.737 1.00 90.69 83 LYS A C 1
ATOM 676 O O . LYS A 1 83 ? 4.191 7.380 5.402 1.00 90.69 83 LYS A O 1
ATOM 681 N N . ASN A 1 84 ? 6.113 8.490 5.017 1.00 88.88 84 ASN A N 1
ATOM 682 C CA . ASN A 1 84 ? 5.638 9.111 3.783 1.00 88.88 84 ASN A CA 1
ATOM 683 C C . ASN A 1 84 ? 5.352 8.054 2.708 1.00 88.88 84 ASN A C 1
ATOM 685 O O . ASN A 1 84 ? 4.227 7.962 2.216 1.00 88.88 84 ASN A O 1
ATOM 689 N N . ILE A 1 85 ? 6.337 7.199 2.410 1.00 89.75 85 ILE A N 1
ATOM 690 C CA . ILE A 1 85 ? 6.175 6.159 1.392 1.00 89.75 85 ILE A CA 1
ATOM 691 C C . ILE A 1 85 ? 5.105 5.138 1.786 1.00 89.75 85 ILE A C 1
ATOM 693 O O . ILE A 1 85 ? 4.267 4.763 0.970 1.00 89.75 85 ILE A O 1
ATOM 697 N N . ALA A 1 86 ? 5.051 4.758 3.061 1.00 93.31 86 ALA A N 1
ATOM 698 C CA . ALA A 1 86 ? 4.028 3.856 3.563 1.00 93.31 86 ALA A CA 1
ATOM 699 C C . ALA A 1 86 ? 2.609 4.437 3.410 1.00 93.31 86 ALA A C 1
ATOM 701 O O . ALA A 1 86 ? 1.673 3.726 3.056 1.00 93.31 86 ALA A O 1
ATOM 702 N N . THR A 1 87 ? 2.439 5.747 3.605 1.00 91.38 87 THR A N 1
ATOM 703 C CA . THR A 1 87 ? 1.141 6.415 3.418 1.00 91.38 87 THR A CA 1
ATOM 704 C C . THR A 1 87 ? 0.702 6.426 1.956 1.00 91.38 87 THR A C 1
ATOM 706 O O . THR A 1 87 ? -0.475 6.190 1.675 1.00 91.38 87 THR A O 1
ATOM 709 N N . ILE A 1 88 ? 1.635 6.638 1.025 1.00 91.06 88 ILE A N 1
ATOM 710 C CA . ILE A 1 88 ? 1.365 6.551 -0.416 1.00 91.06 88 ILE A CA 1
ATOM 711 C C . ILE A 1 88 ? 0.938 5.125 -0.783 1.00 91.06 88 ILE A C 1
ATOM 713 O O . ILE A 1 88 ? -0.128 4.939 -1.370 1.00 91.06 88 ILE A O 1
ATOM 717 N N . LEU A 1 89 ? 1.704 4.115 -0.355 1.00 94.62 89 LEU A N 1
ATOM 718 C CA . LEU A 1 89 ? 1.410 2.707 -0.639 1.00 94.62 89 LEU A CA 1
ATOM 719 C C . LEU A 1 89 ? 0.074 2.247 -0.038 1.00 94.62 89 LEU A C 1
ATOM 721 O O . LEU A 1 89 ? -0.674 1.539 -0.707 1.00 94.62 89 LEU A O 1
ATOM 725 N N . GLN A 1 90 ? -0.279 2.688 1.175 1.00 94.81 90 GLN A N 1
ATOM 726 C CA . GLN A 1 90 ? -1.607 2.434 1.751 1.00 94.81 90 GLN A CA 1
ATOM 727 C C . GLN A 1 90 ? -2.717 3.057 0.891 1.00 94.81 90 GLN A C 1
ATOM 729 O O . GLN A 1 90 ? -3.771 2.453 0.691 1.00 94.81 90 GLN A O 1
ATOM 734 N N . GLY A 1 91 ? -2.494 4.271 0.381 1.00 93.19 91 GLY A N 1
ATOM 735 C CA . GLY A 1 91 ? -3.417 4.934 -0.535 1.00 93.19 91 GLY A CA 1
ATOM 736 C C . GLY A 1 91 ? -3.639 4.122 -1.810 1.00 93.19 91 GLY A C 1
ATOM 737 O O . GLY A 1 91 ? -4.789 3.875 -2.174 1.00 93.19 91 GLY A O 1
ATOM 738 N N . GLU A 1 92 ? -2.561 3.667 -2.449 1.00 93.94 92 GLU A N 1
ATOM 739 C CA . GLU A 1 92 ? -2.629 2.819 -3.644 1.00 93.94 92 GLU A CA 1
ATOM 740 C C . GLU A 1 92 ? -3.317 1.478 -3.367 1.00 93.94 92 GLU A C 1
ATOM 742 O O . GLU A 1 92 ? -4.167 1.057 -4.152 1.00 93.94 92 GLU A O 1
ATOM 747 N N . GLN A 1 93 ? -3.004 0.834 -2.239 1.00 95.31 93 GLN A N 1
ATOM 748 C CA . GLN A 1 93 ? -3.621 -0.427 -1.825 1.00 95.31 93 GLN A CA 1
ATOM 749 C C . GLN A 1 93 ? -5.143 -0.283 -1.672 1.00 95.31 93 GLN A C 1
ATOM 751 O O . GLN A 1 93 ? -5.902 -1.072 -2.236 1.00 95.31 93 GLN A O 1
ATOM 756 N N . ILE A 1 94 ? -5.600 0.781 -1.003 1.00 94.25 94 ILE A N 1
ATOM 757 C CA . ILE A 1 94 ? -7.028 1.106 -0.882 1.00 94.25 94 ILE A CA 1
ATOM 758 C C . ILE A 1 94 ? -7.668 1.304 -2.261 1.00 94.25 94 ILE A C 1
ATOM 760 O O . ILE A 1 94 ? -8.726 0.738 -2.528 1.00 94.25 94 ILE A O 1
ATOM 764 N N . GLN A 1 95 ? -7.044 2.085 -3.150 1.00 93.56 95 GLN A N 1
ATOM 765 C CA . GLN A 1 95 ? -7.590 2.315 -4.496 1.00 93.56 95 GLN A CA 1
ATOM 766 C C . GLN A 1 95 ? -7.708 1.024 -5.301 1.00 93.56 95 GLN A C 1
ATOM 768 O O . GLN A 1 95 ? -8.644 0.848 -6.081 1.00 93.56 95 GLN A O 1
ATOM 773 N N . ARG A 1 96 ? -6.780 0.095 -5.092 1.00 91.94 96 ARG A N 1
ATOM 774 C CA . ARG A 1 96 ? -6.795 -1.195 -5.762 1.00 91.94 96 ARG A CA 1
ATOM 775 C C . ARG A 1 96 ? -7.894 -2.113 -5.230 1.00 91.94 96 ARG A C 1
ATOM 777 O O . ARG A 1 96 ? -8.581 -2.755 -6.025 1.00 91.94 96 ARG A O 1
ATOM 784 N N . TRP A 1 97 ? -8.118 -2.141 -3.917 1.00 94.25 97 TRP A N 1
ATOM 785 C CA . TRP A 1 97 ? -9.258 -2.851 -3.326 1.00 94.25 97 TRP A CA 1
ATOM 786 C C . TRP A 1 97 ? -10.595 -2.299 -3.832 1.00 94.25 97 TRP A C 1
ATOM 788 O O . TRP A 1 97 ? -11.456 -3.081 -4.229 1.00 94.25 97 TRP A O 1
ATOM 798 N N . LEU A 1 98 ? -10.724 -0.971 -3.937 1.00 93.31 98 LEU A N 1
ATOM 799 C CA . LEU A 1 98 ? -11.902 -0.322 -4.527 1.00 93.31 98 LEU A CA 1
ATOM 800 C C . LEU A 1 98 ? -12.086 -0.716 -6.001 1.00 93.31 98 LEU A C 1
ATOM 802 O O . LEU A 1 98 ? -13.158 -1.165 -6.397 1.00 93.31 98 LEU A O 1
ATOM 806 N N . SER A 1 99 ? -11.020 -0.630 -6.803 1.00 92.12 99 SER A N 1
ATOM 807 C CA . SER A 1 99 ? -11.055 -0.956 -8.240 1.00 92.12 99 SER A CA 1
ATOM 808 C C . SER A 1 99 ? -11.389 -2.427 -8.510 1.00 92.12 99 SER A C 1
ATOM 810 O O . SER A 1 99 ? -12.050 -2.746 -9.495 1.00 92.12 99 SER A O 1
ATOM 812 N N . SER A 1 100 ? -10.955 -3.326 -7.622 1.00 90.94 100 SER A N 1
ATOM 813 C CA . SER A 1 100 ? -11.282 -4.758 -7.665 1.00 90.94 100 SER A CA 1
ATOM 814 C C . SER A 1 100 ? -12.620 -5.100 -7.004 1.00 90.94 100 SER A C 1
ATOM 816 O O . SER A 1 100 ? -12.990 -6.271 -6.963 1.00 90.94 100 SER A O 1
ATOM 818 N N . LYS A 1 101 ? -13.355 -4.096 -6.500 1.00 90.69 101 LYS A N 1
ATOM 819 C CA . LYS A 1 101 ? -14.626 -4.252 -5.778 1.00 90.69 101 LYS A CA 1
ATOM 820 C C . LYS A 1 101 ? -14.532 -5.258 -4.623 1.00 90.69 101 LYS A C 1
ATOM 822 O O . LYS A 1 101 ? -15.481 -5.994 -4.355 1.00 90.69 101 LYS A O 1
ATOM 827 N N . LYS A 1 102 ? -13.384 -5.315 -3.938 1.00 91.19 102 LYS A N 1
ATOM 828 C CA . LY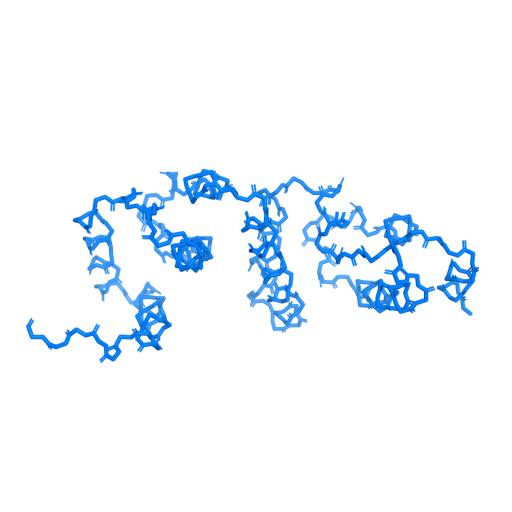S A 1 102 ? -13.190 -6.204 -2.784 1.00 91.19 102 LYS A CA 1
ATOM 829 C C . LYS A 1 102 ? -14.184 -5.797 -1.686 1.00 91.19 102 LYS A C 1
ATOM 831 O O . LYS A 1 102 ? -14.264 -4.624 -1.333 1.00 91.19 102 LYS A O 1
ATOM 836 N N . SER A 1 103 ? -14.981 -6.719 -1.152 1.00 88.31 103 SER A N 1
ATOM 837 C CA . SER A 1 103 ? -15.972 -6.342 -0.133 1.00 88.31 103 SER A CA 1
ATOM 838 C C . SER A 1 103 ? -15.273 -5.851 1.146 1.00 88.31 103 SER A C 1
ATOM 840 O O . SER A 1 103 ? -14.184 -6.341 1.472 1.00 88.31 103 SER A O 1
ATOM 842 N N . PRO A 1 104 ? -15.872 -4.920 1.911 1.00 86.50 104 PRO A N 1
ATOM 843 C CA . PRO A 1 104 ? -15.311 -4.537 3.202 1.00 86.50 104 PRO A CA 1
ATOM 844 C C . PRO A 1 104 ? -15.174 -5.709 4.176 1.00 86.50 104 PRO A C 1
ATOM 846 O O . PRO A 1 104 ? -14.208 -5.736 4.933 1.00 86.50 104 PRO A O 1
ATOM 849 N N . TYR A 1 105 ? -16.051 -6.716 4.101 1.00 81.31 105 TYR A N 1
ATOM 850 C CA . TYR A 1 105 ? -15.902 -7.966 4.852 1.00 81.31 105 TYR A CA 1
ATOM 851 C C . TYR A 1 105 ? -14.603 -8.707 4.499 1.00 81.31 105 TYR A C 1
ATOM 853 O O . TYR A 1 105 ? -13.831 -9.048 5.387 1.00 81.31 105 TYR A O 1
ATOM 861 N N . ASN A 1 106 ? -14.281 -8.860 3.212 1.00 85.38 106 ASN A N 1
ATOM 862 C CA . ASN A 1 106 ? -13.045 -9.532 2.800 1.00 85.38 106 ASN A CA 1
ATOM 863 C C . ASN A 1 106 ? -11.795 -8.760 3.257 1.00 85.38 106 ASN A C 1
ATOM 865 O O . ASN A 1 106 ? -10.779 -9.369 3.580 1.00 85.38 106 ASN A O 1
ATOM 869 N N . VAL A 1 107 ? -11.845 -7.421 3.287 1.00 89.38 107 VAL A N 1
ATOM 870 C CA . VAL A 1 107 ? -10.749 -6.602 3.842 1.00 89.38 107 VAL A CA 1
ATOM 871 C C . VAL A 1 107 ? -10.670 -6.746 5.368 1.00 89.38 107 VAL A C 1
ATOM 873 O O . VAL A 1 107 ? -9.575 -6.765 5.924 1.00 89.38 107 VAL A O 1
ATOM 876 N N . PHE A 1 108 ? -11.808 -6.896 6.050 1.00 83.12 108 PHE A N 1
ATOM 877 C CA . PHE A 1 108 ? -11.854 -7.166 7.488 1.00 83.12 108 PHE A CA 1
ATOM 878 C C . PHE A 1 108 ? -11.194 -8.509 7.837 1.00 83.12 108 PHE A C 1
ATOM 880 O O . PHE A 1 108 ? -10.370 -8.582 8.751 1.00 83.12 108 PHE A O 1
ATOM 887 N N . GLU A 1 109 ? -11.527 -9.561 7.083 1.00 81.62 109 GLU A N 1
ATOM 888 C CA . GLU A 1 109 ? -10.938 -10.894 7.235 1.00 81.62 109 GLU A CA 1
ATOM 889 C C . GLU A 1 109 ? -9.446 -10.911 6.901 1.00 81.62 109 GLU A C 1
ATOM 891 O O . GLU A 1 109 ? -8.668 -11.515 7.638 1.00 81.62 109 GLU A O 1
ATOM 896 N N . LEU A 1 110 ? -9.034 -10.196 5.848 1.00 86.19 110 LEU A N 1
ATOM 897 C CA . LEU A 1 110 ? -7.627 -10.028 5.467 1.00 86.19 110 LEU A CA 1
ATOM 898 C C . LEU A 1 110 ? -6.794 -9.475 6.623 1.00 86.19 110 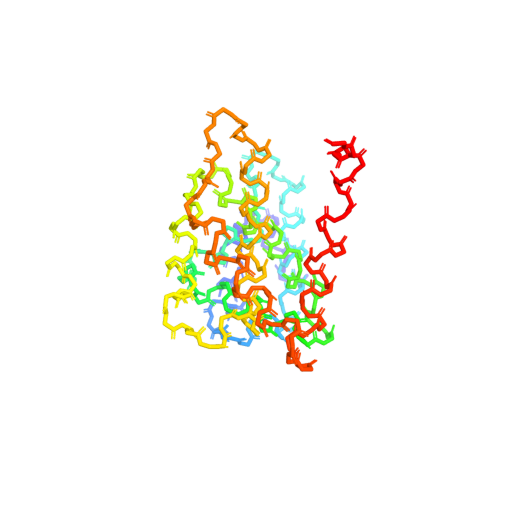LEU A C 1
ATOM 900 O O . LEU A 1 110 ? -5.668 -9.909 6.835 1.00 86.19 110 LEU A O 1
ATOM 904 N N . PHE A 1 111 ? -7.348 -8.544 7.397 1.00 83.50 111 PHE A N 1
ATOM 905 C CA . PHE A 1 111 ? -6.685 -7.988 8.574 1.00 83.50 111 PHE A CA 1
ATOM 906 C C . PHE A 1 111 ? -6.791 -8.858 9.834 1.00 83.50 111 PHE A C 1
ATOM 908 O O . PHE A 1 111 ? -6.299 -8.459 10.889 1.00 83.50 111 PHE A O 1
ATOM 915 N N . GLN A 1 112 ? -7.438 -10.023 9.749 1.00 76.44 112 GLN A N 1
ATOM 916 C CA . GLN A 1 112 ? -7.706 -10.927 10.868 1.00 76.44 112 GLN A CA 1
ATOM 917 C C . GLN A 1 112 ? -8.356 -10.230 12.082 1.00 76.44 112 GLN A C 1
ATOM 919 O O . GLN A 1 112 ? -8.161 -10.644 13.227 1.00 76.44 112 GLN A O 1
ATOM 924 N N . LEU A 1 113 ? -9.160 -9.184 11.847 1.00 69.56 113 LEU A N 1
ATOM 925 C CA . LEU A 1 113 ? -9.702 -8.315 12.903 1.00 69.56 113 LEU A CA 1
ATOM 926 C C . LEU A 1 113 ? -10.658 -9.044 13.861 1.00 69.56 113 LEU A C 1
ATOM 928 O O . LEU A 1 113 ? -10.778 -8.648 15.018 1.00 69.56 113 LEU A O 1
ATOM 932 N N . VAL A 1 114 ? -11.248 -10.169 13.440 1.00 61.56 114 VAL A N 1
ATOM 933 C CA . VAL A 1 114 ? -12.035 -11.070 14.309 1.00 61.56 114 VAL A CA 1
ATOM 934 C C . VAL A 1 114 ? -11.228 -11.531 15.532 1.00 61.56 114 VAL A C 1
ATOM 936 O O . VAL A 1 114 ? -11.779 -11.688 16.617 1.00 61.56 114 VAL A O 1
ATOM 939 N N . LYS A 1 115 ? -9.912 -11.731 15.382 1.00 61.03 115 LYS A N 1
ATOM 940 C CA . LYS A 1 115 ? -9.036 -12.240 16.450 1.00 61.03 115 LYS A CA 1
ATOM 941 C C . LYS A 1 115 ? -8.524 -11.145 17.390 1.00 61.03 115 LYS A C 1
ATOM 943 O O . LYS A 1 115 ? -7.914 -11.465 18.406 1.00 61.03 115 LYS A O 1
ATOM 948 N N . ALA A 1 116 ? -8.735 -9.869 17.057 1.00 58.59 116 ALA A N 1
ATOM 949 C CA . ALA A 1 116 ? -8.159 -8.750 17.799 1.00 58.59 116 ALA A CA 1
ATOM 950 C C . ALA A 1 116 ? -8.894 -8.438 19.119 1.00 58.59 116 ALA A C 1
ATOM 952 O O . ALA A 1 116 ? -8.303 -7.779 19.973 1.00 58.59 116 ALA A O 1
ATOM 953 N N . SER A 1 117 ? -10.132 -8.933 19.300 1.00 60.41 117 SER A N 1
ATOM 954 C CA . SER A 1 117 ? -10.996 -8.732 20.483 1.00 60.41 117 SER A CA 1
ATOM 955 C C . SER A 1 117 ? -10.852 -7.320 21.069 1.00 60.41 117 SER A C 1
ATOM 957 O O . SER A 1 117 ? -11.147 -6.334 20.397 1.00 60.41 117 SER A O 1
ATOM 959 N N . ASP A 1 118 ? -10.318 -7.205 22.283 1.00 58.44 118 ASP A N 1
ATOM 960 C CA . ASP A 1 118 ? -10.276 -5.971 23.071 1.00 58.44 118 ASP A CA 1
ATOM 961 C C . ASP A 1 118 ? -9.217 -4.980 22.554 1.00 58.44 118 ASP A C 1
ATOM 963 O O . ASP A 1 118 ? -9.245 -3.802 22.891 1.00 58.44 118 ASP A O 1
ATOM 967 N N . LYS A 1 119 ? -8.294 -5.444 21.698 1.00 63.59 119 LYS A N 1
ATOM 968 C CA . LYS A 1 119 ? -7.240 -4.636 21.056 1.00 63.59 119 LYS A CA 1
ATOM 969 C C . LYS A 1 119 ? -7.612 -4.195 19.643 1.00 63.59 119 LYS A C 1
ATOM 971 O O . LYS A 1 119 ? -6.798 -3.582 18.952 1.00 63.59 119 LYS A O 1
ATOM 976 N N . LEU A 1 120 ? -8.829 -4.509 19.191 1.00 64.94 120 LEU A N 1
ATOM 977 C CA . LEU A 1 120 ? -9.316 -4.151 17.861 1.00 64.94 120 LEU A CA 1
ATOM 978 C C . LEU A 1 120 ? -9.205 -2.645 17.599 1.00 64.94 120 LEU A C 1
ATOM 980 O O . LEU A 1 120 ? -8.833 -2.231 16.509 1.00 64.94 120 LEU A O 1
ATOM 984 N N . LEU A 1 121 ? -9.481 -1.824 18.608 1.00 61.59 121 LEU A N 1
ATOM 985 C CA . LEU A 1 121 ? -9.521 -0.368 18.463 1.00 61.59 121 LEU A CA 1
ATOM 986 C C . LEU A 1 121 ? -8.127 0.272 18.526 1.00 61.59 121 LEU A C 1
ATOM 988 O O . LEU A 1 121 ? -7.935 1.369 18.005 1.00 61.59 121 LEU A O 1
ATOM 992 N N . ASP A 1 122 ? -7.144 -0.446 19.075 1.00 62.50 122 ASP A N 1
ATOM 993 C CA . ASP A 1 122 ? -5.719 -0.095 19.009 1.00 62.50 122 ASP A CA 1
ATOM 994 C C . ASP A 1 122 ? -5.071 -0.507 17.681 1.00 62.50 122 ASP A C 1
ATOM 996 O O . ASP A 1 122 ? -3.963 -0.079 17.339 1.00 62.50 122 ASP A O 1
ATOM 1000 N N . SER A 1 123 ? -5.749 -1.357 16.911 1.00 73.44 123 SER A N 1
ATOM 1001 C CA . SER A 1 123 ? -5.236 -1.866 15.652 1.00 73.44 123 SER A CA 1
ATOM 1002 C C . SER A 1 123 ? -5.251 -0.772 14.586 1.00 73.44 123 SER A C 1
ATOM 1004 O O . SER A 1 123 ? -6.297 -0.302 14.136 1.00 73.44 123 SER A O 1
ATOM 1006 N N . LEU A 1 124 ? -4.067 -0.404 14.088 1.00 79.88 124 LEU A N 1
ATOM 1007 C CA . LEU A 1 124 ? -3.970 0.444 12.899 1.00 79.88 124 LEU A CA 1
ATOM 1008 C C . LEU A 1 124 ? -4.639 -0.211 11.680 1.00 79.88 124 LEU A C 1
ATOM 1010 O O . LEU A 1 124 ? -5.127 0.506 10.813 1.00 79.88 124 LEU A O 1
ATOM 1014 N N . GLN A 1 125 ? -4.719 -1.544 11.630 1.00 84.12 125 GLN A N 1
ATOM 1015 C CA . GLN A 1 125 ? -5.459 -2.276 10.603 1.00 84.12 125 GLN A CA 1
ATOM 1016 C C . GLN A 1 125 ? -6.958 -1.935 10.647 1.00 84.12 125 GLN A C 1
ATOM 1018 O O . GLN A 1 125 ? -7.555 -1.701 9.597 1.00 84.12 125 GLN A O 1
ATOM 1023 N N . PHE A 1 126 ? -7.550 -1.807 11.840 1.00 80.38 126 PHE A N 1
ATOM 1024 C CA . PHE A 1 126 ? -8.941 -1.368 11.989 1.00 80.38 126 PHE A CA 1
ATOM 1025 C C . PHE A 1 126 ? -9.154 0.054 11.451 1.00 80.38 126 PHE A C 1
ATOM 1027 O O . PHE A 1 126 ? -10.106 0.296 10.716 1.00 80.38 126 PHE A O 1
ATOM 1034 N N . VAL A 1 127 ? -8.226 0.981 11.714 1.00 80.62 127 VAL A N 1
ATOM 1035 C CA . VAL A 1 127 ? -8.293 2.349 11.159 1.00 80.62 127 VAL A CA 1
ATOM 1036 C C . VAL A 1 127 ? -8.266 2.336 9.626 1.00 80.62 127 VAL A C 1
ATOM 1038 O O . VAL A 1 127 ? -9.036 3.050 8.983 1.00 80.62 127 VAL A O 1
ATOM 1041 N N . VAL A 1 128 ? -7.408 1.508 9.021 1.00 86.19 128 VAL A N 1
ATOM 1042 C CA . VAL A 1 128 ? -7.364 1.348 7.556 1.00 86.19 128 VAL A CA 1
ATOM 1043 C C . VAL A 1 128 ? -8.666 0.764 7.024 1.00 86.19 128 VAL A C 1
ATOM 1045 O O . VAL A 1 128 ? -9.160 1.221 5.993 1.00 86.19 128 VAL A O 1
ATOM 1048 N N . TRP A 1 129 ? -9.231 -0.214 7.728 1.00 87.31 129 TRP A N 1
ATOM 1049 C CA . TRP A 1 129 ? -10.502 -0.822 7.366 1.00 87.31 129 TRP A CA 1
ATOM 1050 C C . TRP A 1 129 ? -11.664 0.177 7.412 1.00 87.31 129 TRP A C 1
ATOM 1052 O O . TRP A 1 129 ? -12.400 0.269 6.434 1.00 87.31 129 TRP A O 1
ATOM 1062 N N . VAL A 1 130 ? -11.786 0.991 8.467 1.00 81.62 130 VAL A N 1
ATOM 1063 C CA . VAL A 1 130 ? -12.821 2.041 8.552 1.00 81.62 130 VAL A CA 1
ATOM 1064 C C . VAL A 1 130 ? -12.699 3.011 7.37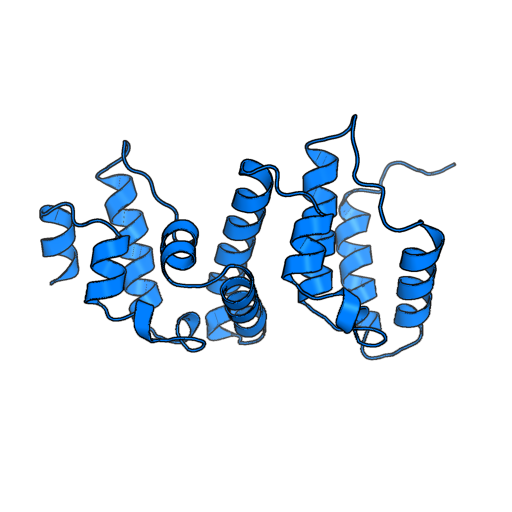4 1.00 81.62 130 VAL A C 1
ATOM 1066 O O . VAL A 1 130 ? -13.658 3.231 6.637 1.00 81.62 130 VAL A O 1
ATOM 1069 N N . LYS A 1 131 ? -11.482 3.498 7.101 1.00 84.06 131 LYS A N 1
ATOM 1070 C CA . LYS A 1 131 ? -11.206 4.374 5.950 1.00 84.06 131 LYS A CA 1
ATOM 1071 C C . LYS A 1 131 ? -11.557 3.719 4.608 1.00 84.06 131 LYS A C 1
ATOM 1073 O O . LYS A 1 131 ? -11.930 4.410 3.656 1.00 84.06 131 LYS A O 1
ATOM 1078 N N . TYR A 1 132 ? -11.390 2.403 4.500 1.00 88.06 132 TYR A N 1
ATOM 1079 C CA . TYR A 1 132 ? -11.780 1.638 3.321 1.00 88.06 132 TYR A CA 1
ATOM 1080 C C . TYR A 1 132 ? -13.304 1.562 3.172 1.00 88.06 132 TYR A C 1
ATOM 1082 O O . TYR A 1 132 ? -13.805 1.871 2.092 1.00 88.06 132 TYR A O 1
ATOM 1090 N N . VAL A 1 133 ? -14.026 1.214 4.244 1.00 84.88 133 VAL A N 1
ATOM 1091 C CA . VAL A 1 133 ? -15.499 1.156 4.286 1.00 84.88 133 VAL A CA 1
ATOM 1092 C C . VAL A 1 133 ? -16.100 2.494 3.864 1.00 84.88 133 VAL A C 1
ATOM 1094 O O . VAL A 1 133 ? -16.951 2.519 2.978 1.00 84.88 133 VAL A O 1
ATOM 1097 N N . ASP A 1 134 ? -15.607 3.606 4.413 1.00 81.38 134 ASP A N 1
ATOM 1098 C CA . ASP A 1 134 ? -16.105 4.944 4.076 1.00 81.38 134 ASP A CA 1
ATOM 1099 C C . ASP A 1 134 ? -15.976 5.238 2.577 1.00 81.38 134 ASP A C 1
ATOM 1101 O O . ASP A 1 134 ? -16.908 5.724 1.933 1.00 81.38 134 ASP A O 1
ATOM 1105 N N . LYS A 1 135 ? -14.821 4.917 1.984 1.00 86.56 135 LYS A N 1
ATOM 1106 C CA . LYS A 1 135 ? -14.593 5.103 0.544 1.00 86.56 135 LYS A CA 1
ATOM 1107 C C . LYS A 1 135 ? -15.422 4.144 -0.304 1.00 86.56 135 LYS A C 1
ATOM 1109 O O . LYS A 1 135 ? -15.910 4.550 -1.357 1.00 86.56 135 LYS A O 1
ATOM 1114 N N . PHE A 1 136 ? -15.577 2.900 0.139 1.00 87.19 136 PHE A N 1
ATOM 1115 C CA . PHE A 1 136 ? -16.383 1.895 -0.541 1.00 87.19 136 PHE A CA 1
ATOM 1116 C C . PHE A 1 136 ? -17.853 2.323 -0.583 1.00 87.19 136 PHE A C 1
ATOM 1118 O O . PHE A 1 136 ? -18.445 2.345 -1.659 1.00 87.19 136 PHE A O 1
ATOM 1125 N N . ASN A 1 137 ? -18.416 2.752 0.548 1.00 83.56 137 ASN A N 1
ATOM 1126 C CA . ASN A 1 137 ? -19.803 3.211 0.641 1.00 83.56 137 ASN A CA 1
ATOM 1127 C C . ASN A 1 137 ? -20.039 4.478 -0.190 1.00 83.56 137 ASN A C 1
ATOM 1129 O O . ASN A 1 137 ? -21.035 4.557 -0.904 1.00 83.56 137 ASN A O 1
ATOM 1133 N N . LYS A 1 138 ? -19.085 5.423 -0.207 1.00 86.38 138 LYS A N 1
ATOM 1134 C CA . LYS A 1 138 ? -19.142 6.602 -1.094 1.00 86.38 138 LYS A CA 1
ATOM 1135 C C . LYS A 1 138 ? -19.193 6.239 -2.586 1.00 86.38 138 LYS A C 1
ATOM 1137 O O . LYS A 1 138 ? -19.782 6.984 -3.361 1.00 86.38 138 LYS A O 1
ATOM 1142 N N . GLN A 1 139 ? -18.588 5.122 -3.001 1.00 87.69 139 GLN A N 1
ATOM 1143 C CA . GLN A 1 139 ? -18.638 4.636 -4.390 1.00 87.69 139 GLN 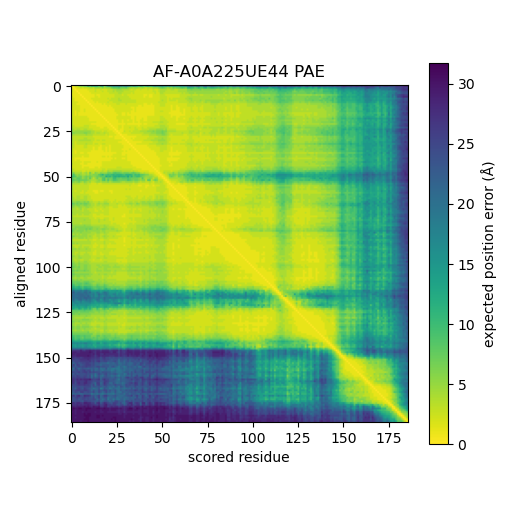A CA 1
ATOM 1144 C C . GLN A 1 139 ? -19.847 3.734 -4.687 1.00 87.69 139 GLN A C 1
ATOM 1146 O O . GLN A 1 139 ? -20.110 3.449 -5.853 1.00 87.69 139 GLN A O 1
ATOM 1151 N N . ASN A 1 140 ? -20.571 3.283 -3.659 1.00 81.12 140 ASN A N 1
ATOM 1152 C CA . ASN A 1 140 ? -21.687 2.343 -3.776 1.00 81.12 140 ASN A CA 1
ATOM 1153 C C . ASN A 1 140 ? -22.888 2.823 -2.932 1.00 81.12 140 ASN A C 1
ATOM 1155 O O . ASN A 1 140 ? -23.276 2.137 -1.984 1.00 81.12 140 ASN A O 1
ATOM 1159 N N . PRO A 1 141 ? -23.477 3.997 -3.241 1.00 79.25 141 PRO A N 1
ATOM 1160 C CA . PRO A 1 141 ? -24.526 4.598 -2.415 1.00 79.25 141 PRO A CA 1
ATOM 1161 C C . PRO A 1 141 ? -25.793 3.737 -2.315 1.00 79.25 141 PRO A C 1
ATOM 1163 O O . PRO A 1 141 ? -26.419 3.724 -1.261 1.00 79.25 141 PRO A O 1
ATOM 1166 N N . ASP A 1 142 ? -26.128 2.978 -3.361 1.00 79.50 142 ASP A N 1
ATOM 1167 C CA . ASP A 1 142 ? -27.330 2.130 -3.406 1.00 79.50 142 ASP A CA 1
ATOM 1168 C C . ASP A 1 142 ? -27.145 0.758 -2.731 1.00 79.50 142 ASP A C 1
ATOM 1170 O O . ASP A 1 142 ? -28.106 0.021 -2.530 1.00 79.50 142 ASP A O 1
ATOM 1174 N N . ASN A 1 143 ? -25.905 0.385 -2.403 1.00 75.62 143 ASN A N 1
ATOM 1175 C CA . ASN A 1 143 ? -25.569 -0.899 -1.789 1.00 75.62 143 ASN A CA 1
ATOM 1176 C C . ASN A 1 143 ? -24.445 -0.710 -0.769 1.00 75.62 143 ASN A C 1
ATOM 1178 O O . ASN A 1 143 ? -23.347 -1.265 -0.896 1.00 75.62 143 ASN A O 1
ATOM 1182 N N . GLN A 1 144 ? -24.716 0.148 0.212 1.00 72.19 144 GLN A N 1
ATOM 1183 C CA . GLN A 1 144 ? -23.772 0.418 1.281 1.00 72.19 144 GLN A CA 1
ATOM 1184 C C . GLN A 1 144 ? -23.508 -0.856 2.077 1.00 72.19 144 GLN A C 1
ATOM 1186 O O . GLN A 1 144 ? -24.404 -1.642 2.384 1.00 72.19 144 GLN A O 1
ATOM 1191 N N . TYR A 1 145 ? -22.252 -1.047 2.451 1.00 68.50 145 TYR A N 1
ATOM 1192 C CA . TYR A 1 145 ? -21.893 -2.052 3.425 1.00 68.50 145 TYR A CA 1
ATOM 1193 C C . TYR A 1 145 ? -22.354 -1.580 4.810 1.00 68.50 145 TYR A C 1
ATOM 1195 O O . TYR A 1 145 ? -21.755 -0.672 5.386 1.00 68.50 145 TYR A O 1
ATOM 1203 N N . VAL A 1 146 ? -23.416 -2.208 5.327 1.00 65.31 146 VAL A N 1
ATOM 1204 C CA . VAL A 1 146 ? -24.000 -1.962 6.668 1.00 65.31 146 VAL A CA 1
ATOM 1205 C C . VAL A 1 146 ? -23.546 -3.029 7.682 1.00 65.31 146 VAL A C 1
ATOM 1207 O O . VAL A 1 146 ? -24.008 -3.086 8.816 1.00 65.31 146 VAL A O 1
ATOM 1210 N N . HIS A 1 147 ? -22.651 -3.941 7.287 1.00 51.84 147 HIS A N 1
ATOM 1211 C CA . HIS A 1 147 ? -22.383 -5.150 8.061 1.00 51.84 147 HIS A CA 1
ATOM 1212 C C . HIS A 1 147 ? -21.347 -4.925 9.175 1.00 51.84 147 HIS A C 1
ATOM 1214 O O . HIS A 1 147 ? -20.189 -5.315 9.070 1.00 51.84 147 HIS A O 1
ATOM 1220 N N . TYR A 1 148 ? -21.823 -4.299 10.244 1.00 47.91 148 TYR A N 1
ATOM 1221 C CA . TYR A 1 148 ? -21.577 -4.528 11.670 1.00 47.91 148 TYR A CA 1
ATOM 1222 C C . TYR A 1 148 ? -22.693 -3.715 12.320 1.00 47.91 148 TYR A C 1
ATOM 1224 O O . TYR A 1 148 ? -22.697 -2.504 12.127 1.00 47.91 148 TYR A O 1
ATOM 1232 N N . GLY A 1 149 ? -23.664 -4.365 12.979 1.00 46.72 149 GLY A N 1
ATOM 1233 C CA . GLY A 1 149 ? -24.814 -3.664 13.567 1.00 46.72 149 GLY A CA 1
ATOM 1234 C C . GLY A 1 149 ? -24.333 -2.416 14.296 1.00 46.72 149 GLY A C 1
ATOM 1235 O O . GLY A 1 149 ? -23.342 -2.502 15.033 1.00 46.72 149 GLY A O 1
ATOM 1236 N N . ASP A 1 150 ? -24.951 -1.269 14.004 1.00 51.72 150 ASP A N 1
ATOM 1237 C CA . ASP A 1 150 ? -24.541 0.040 14.522 1.00 51.72 150 ASP A CA 1
ATOM 1238 C C . ASP A 1 150 ? -24.235 -0.041 16.022 1.00 51.72 150 ASP A C 1
ATOM 1240 O O . ASP A 1 150 ? -23.248 0.491 16.507 1.00 51.72 150 ASP A O 1
ATOM 1244 N N . ASP A 1 151 ? -24.993 -0.853 16.743 1.00 53.81 151 ASP A N 1
ATOM 1245 C CA . ASP A 1 151 ? -24.881 -1.167 18.152 1.00 53.81 151 ASP A CA 1
ATOM 1246 C C . ASP A 1 151 ? -23.573 -1.846 18.607 1.00 53.81 151 ASP A C 1
ATOM 1248 O O . ASP A 1 151 ? -23.162 -1.606 19.740 1.00 53.81 151 ASP A O 1
ATOM 1252 N N . VAL A 1 152 ? -22.869 -2.643 17.797 1.00 50.59 152 VAL A N 1
ATOM 1253 C CA . VAL A 1 152 ? -21.583 -3.258 18.206 1.00 50.59 152 VAL A CA 1
ATOM 1254 C C . VAL A 1 152 ? -20.412 -2.314 17.959 1.00 50.59 152 VAL A C 1
ATOM 1256 O O . VAL A 1 152 ? -19.581 -2.134 18.848 1.00 50.59 152 VAL A O 1
ATOM 1259 N N . LEU A 1 153 ? -20.355 -1.679 16.785 1.00 58.78 153 LEU A N 1
ATOM 1260 C CA . LEU A 1 153 ? -19.314 -0.694 16.476 1.00 58.78 153 LEU A CA 1
ATOM 1261 C C . LEU A 1 153 ? -19.450 0.552 17.353 1.00 58.78 153 LEU A C 1
ATOM 1263 O O . LEU A 1 153 ? -18.441 1.031 17.862 1.00 58.78 153 LEU A O 1
ATOM 1267 N N . VAL A 1 154 ? -20.675 1.034 17.593 1.00 58.44 154 VAL A N 1
ATOM 1268 C CA . VAL A 1 154 ? -20.934 2.145 18.522 1.00 58.44 154 VAL A CA 1
ATOM 1269 C C . VAL A 1 154 ? -20.492 1.770 19.930 1.00 58.44 154 VAL A C 1
ATOM 1271 O O . VAL A 1 154 ? -19.728 2.525 20.519 1.00 58.44 154 VAL A O 1
ATOM 1274 N N . LYS A 1 155 ? -20.851 0.585 20.447 1.00 55.44 155 LYS A N 1
ATOM 1275 C CA . LYS A 1 155 ? -20.389 0.142 21.777 1.00 55.44 155 LYS A CA 1
ATOM 1276 C C . LYS A 1 155 ? -18.874 -0.007 21.851 1.00 55.44 155 LYS A C 1
ATOM 1278 O O . LYS A 1 155 ? -18.272 0.391 22.841 1.00 55.44 155 LYS A O 1
ATOM 1283 N N . MET A 1 156 ? -18.242 -0.556 20.816 1.00 56.62 156 MET A N 1
ATOM 1284 C CA . MET A 1 156 ? -16.784 -0.659 20.743 1.00 56.62 156 MET A CA 1
ATOM 1285 C C . MET A 1 156 ? -16.149 0.733 20.784 1.00 56.62 156 MET A C 1
ATOM 1287 O O . MET A 1 156 ? -15.293 0.989 21.625 1.00 56.62 156 MET A O 1
ATOM 1291 N N . VAL A 1 157 ? -16.620 1.664 19.952 1.00 60.53 157 VAL A N 1
ATOM 1292 C CA . VAL A 1 157 ? -16.151 3.055 19.941 1.00 60.53 157 VAL A CA 1
ATOM 1293 C C . VAL A 1 157 ? -16.397 3.743 21.289 1.00 60.53 157 VAL A C 1
ATOM 1295 O O . VAL A 1 157 ? -15.497 4.416 21.786 1.00 60.53 157 VAL A O 1
ATOM 1298 N N . GLU A 1 158 ? -17.555 3.551 21.924 1.00 57.84 158 GLU A N 1
ATOM 1299 C CA . GLU A 1 158 ? -17.853 4.070 23.265 1.00 57.84 158 GLU A CA 1
ATOM 1300 C C . GLU A 1 158 ? -16.886 3.526 2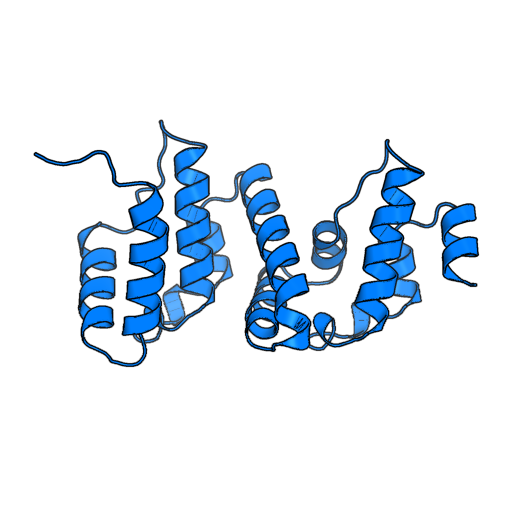4.322 1.00 57.84 158 GLU A C 1
ATOM 1302 O O . GLU A 1 158 ? -16.350 4.300 25.113 1.00 57.84 158 GLU A O 1
ATOM 1307 N N . VAL A 1 159 ? -16.576 2.228 24.296 1.00 56.31 159 VAL A N 1
ATOM 1308 C CA . VAL A 1 159 ? -15.585 1.612 25.192 1.00 56.31 159 VAL A CA 1
ATOM 1309 C C . VAL A 1 159 ? -14.167 2.116 24.892 1.00 56.31 159 VAL A C 1
ATOM 1311 O O . VAL A 1 159 ? -13.390 2.361 25.812 1.00 56.31 159 VAL A O 1
ATOM 1314 N N . ALA A 1 160 ? -13.806 2.366 23.633 1.00 57.09 160 ALA A N 1
ATOM 1315 C CA . ALA A 1 160 ? -12.512 2.974 23.314 1.00 57.09 160 ALA A CA 1
ATOM 1316 C C . ALA A 1 160 ? -12.400 4.446 23.732 1.00 57.09 160 ALA A C 1
ATOM 1318 O O . ALA A 1 160 ? -11.287 4.927 23.950 1.00 57.09 160 ALA A O 1
ATOM 1319 N N . LYS A 1 161 ? -13.506 5.184 23.875 1.00 61.09 161 LYS A N 1
ATOM 1320 C CA . LYS A 1 161 ? -13.465 6.557 24.414 1.00 61.09 161 LYS A CA 1
ATOM 1321 C C . LYS A 1 161 ? -13.053 6.592 25.883 1.00 61.09 161 LYS A C 1
ATOM 1323 O O . LYS A 1 161 ? -12.528 7.615 26.332 1.00 61.09 161 LYS A O 1
ATOM 1328 N N . THR A 1 162 ? -13.287 5.510 26.628 1.00 59.97 162 THR A N 1
ATOM 1329 C CA . THR A 1 162 ? -13.009 5.448 28.070 1.00 59.97 162 THR A CA 1
ATOM 1330 C C . THR A 1 162 ? -11.560 5.080 28.398 1.00 59.97 162 THR A C 1
ATOM 1332 O O . THR A 1 162 ? -11.116 5.357 29.510 1.00 59.97 162 THR A O 1
ATOM 1335 N N . HIS A 1 163 ? -10.791 4.547 27.441 1.00 48.69 163 HIS A N 1
ATOM 1336 C CA . HIS A 1 163 ? -9.387 4.170 27.632 1.00 48.69 163 HIS A CA 1
ATOM 1337 C C . HIS A 1 163 ? -8.440 5.221 27.029 1.00 48.69 163 HIS A C 1
ATOM 1339 O O . HIS A 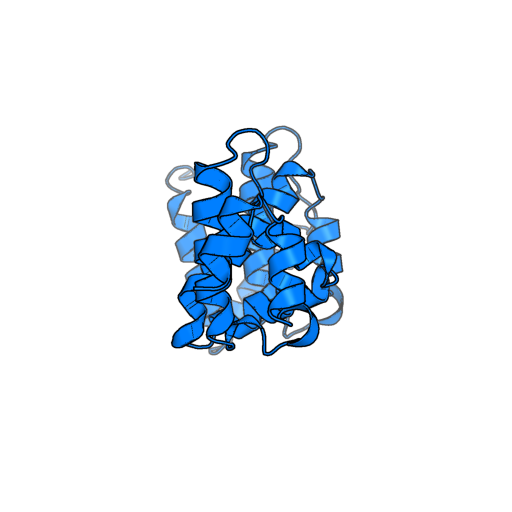1 163 ? -8.617 5.664 25.894 1.00 48.69 163 HIS A O 1
ATOM 1345 N N . SER A 1 164 ? -7.413 5.637 27.781 1.00 53.38 164 SER A N 1
ATOM 1346 C CA . SER A 1 164 ? -6.481 6.709 27.380 1.00 53.38 164 SER A CA 1
ATOM 1347 C C . SER A 1 164 ? -5.751 6.434 26.067 1.00 53.38 164 SER A C 1
ATOM 1349 O O . SER A 1 164 ? -5.455 7.369 25.317 1.00 53.38 164 SER A O 1
ATOM 1351 N N . ASP A 1 165 ? -5.481 5.160 25.798 1.00 48.50 165 ASP A N 1
ATOM 1352 C CA . ASP A 1 165 ? -4.589 4.717 24.730 1.00 48.50 165 ASP A CA 1
ATOM 1353 C C . ASP A 1 165 ? -5.327 4.680 23.382 1.00 48.50 165 ASP A C 1
ATOM 1355 O O . ASP A 1 165 ? -4.828 5.192 22.377 1.00 48.50 165 ASP A O 1
ATOM 1359 N N . THR A 1 166 ? -6.587 4.238 23.396 1.00 50.91 166 THR A N 1
ATOM 1360 C CA . THR A 1 166 ? -7.497 4.228 22.242 1.00 50.91 166 THR A CA 1
ATOM 1361 C C . THR A 1 166 ? -8.154 5.584 21.983 1.00 50.91 166 THR A C 1
ATOM 1363 O O . THR A 1 166 ? -8.556 5.868 20.852 1.00 50.91 166 THR A O 1
ATOM 1366 N N . LYS A 1 167 ? -8.247 6.468 22.988 1.00 62.22 167 LYS A N 1
ATOM 1367 C CA . LYS A 1 167 ? -8.931 7.770 22.869 1.00 62.22 167 LYS A CA 1
ATOM 1368 C C . LYS A 1 167 ? -8.394 8.620 21.718 1.00 62.22 167 LYS A C 1
ATOM 1370 O O . LYS A 1 167 ? -9.176 9.208 20.983 1.00 62.22 167 LYS A O 1
ATOM 1375 N N . LYS A 1 168 ? -7.071 8.646 21.505 1.00 63.00 168 LYS A N 1
ATOM 1376 C CA . LYS A 1 168 ? -6.453 9.387 20.384 1.00 63.00 168 LYS A CA 1
ATOM 1377 C C . LYS A 1 168 ? -6.872 8.839 19.019 1.00 63.00 168 LYS A C 1
ATOM 1379 O O . LYS A 1 168 ? -7.000 9.606 18.067 1.00 63.00 168 LYS A O 1
ATOM 1384 N N . ILE A 1 169 ? -7.069 7.525 18.920 1.00 55.97 169 ILE A N 1
ATOM 1385 C CA . ILE A 1 169 ? -7.502 6.860 17.690 1.00 55.97 169 ILE A CA 1
ATOM 1386 C C . ILE A 1 169 ? -8.972 7.172 17.433 1.00 55.97 169 ILE A C 1
ATOM 1388 O O . ILE A 1 169 ? -9.301 7.565 16.318 1.00 55.97 169 ILE A O 1
ATOM 1392 N N . VAL A 1 170 ? -9.823 7.092 18.462 1.00 60.44 170 VAL A N 1
ATOM 1393 C CA . VAL A 1 170 ? -11.237 7.481 18.356 1.00 60.44 170 VAL A CA 1
ATOM 1394 C C . VAL A 1 170 ? -11.370 8.944 17.958 1.00 60.44 170 VAL A C 1
ATOM 1396 O O . VAL A 1 170 ? -12.055 9.233 16.989 1.00 60.44 170 VAL A O 1
ATOM 1399 N N . THR A 1 171 ? -10.639 9.856 18.605 1.00 63.00 171 THR A N 1
ATOM 1400 C CA . THR A 1 171 ? -10.654 11.274 18.225 1.00 63.00 171 THR A CA 1
ATOM 1401 C C . THR A 1 171 ? -10.191 11.476 16.785 1.00 63.00 171 THR A C 1
ATOM 1403 O O . THR A 1 171 ? -10.766 12.299 16.083 1.00 63.00 171 THR A O 1
ATOM 1406 N N . ARG A 1 172 ? -9.188 10.726 16.301 1.00 58.44 172 ARG A N 1
ATOM 1407 C CA . ARG A 1 172 ? -8.770 10.797 14.893 1.00 58.44 172 ARG A CA 1
ATOM 1408 C C . ARG A 1 172 ? -9.853 10.270 13.949 1.00 58.44 172 ARG A C 1
ATOM 1410 O O . ARG A 1 172 ? -10.110 10.926 12.949 1.00 58.44 172 ARG A O 1
ATOM 1417 N N . LEU A 1 173 ? -10.486 9.139 14.268 1.00 59.16 173 LEU A N 1
ATOM 1418 C CA . LEU A 1 173 ? -11.595 8.580 13.488 1.00 59.16 173 LEU A CA 1
ATOM 1419 C C . LEU A 1 173 ? -12.769 9.560 13.424 1.00 59.16 173 LEU A C 1
ATOM 1421 O O . LEU A 1 173 ? -13.258 9.835 12.338 1.00 59.16 173 LEU A O 1
ATOM 1425 N N . GLU A 1 174 ? -13.166 10.138 14.558 1.00 62.09 174 GLU A N 1
ATOM 1426 C CA . GLU A 1 174 ? -14.203 11.170 14.638 1.00 62.09 174 GLU A CA 1
ATOM 1427 C C . GLU A 1 174 ? -13.806 12.415 13.849 1.00 62.09 174 GLU A C 1
ATOM 1429 O O . GLU A 1 174 ? -14.590 12.894 13.045 1.00 62.09 174 GLU A O 1
ATOM 1434 N N . THR A 1 175 ? -12.571 12.901 13.993 1.00 57.72 175 THR A N 1
ATOM 1435 C CA . THR A 1 175 ? -12.085 14.071 13.245 1.00 57.72 175 THR A CA 1
ATOM 1436 C C . THR A 1 175 ? -12.099 13.814 11.737 1.00 57.72 175 THR A C 1
ATOM 1438 O O . THR A 1 175 ? -12.521 14.681 10.984 1.00 57.72 175 THR A O 1
ATOM 1441 N N . GLU A 1 176 ? -11.679 12.632 11.276 1.00 49.25 176 GLU A N 1
ATOM 1442 C CA . GLU A 1 176 ? -11.706 12.253 9.856 1.00 49.25 176 GLU A CA 1
ATOM 1443 C C . GLU A 1 176 ? -13.142 12.032 9.327 1.00 49.25 176 GLU A C 1
ATOM 1445 O O . GLU A 1 176 ? -13.404 12.326 8.157 1.00 49.25 176 GLU A O 1
ATOM 1450 N N . ARG A 1 177 ? -14.084 11.591 10.178 1.00 48.16 177 ARG A N 1
ATOM 1451 C CA . ARG A 1 177 ? -15.524 11.483 9.862 1.00 48.16 177 ARG A CA 1
ATOM 1452 C C . ARG A 1 177 ? -16.210 12.851 9.791 1.00 48.16 177 ARG A C 1
ATOM 1454 O O . ARG A 1 177 ? -16.959 13.101 8.849 1.00 48.16 177 ARG A O 1
ATOM 1461 N N . LEU A 1 178 ? -15.875 13.755 10.714 1.00 39.88 178 LEU A N 1
ATOM 1462 C CA . LEU A 1 178 ? -16.440 15.105 10.848 1.00 39.88 178 LEU A CA 1
ATOM 1463 C C . LEU A 1 178 ? -16.115 16.036 9.669 1.00 39.88 178 LEU A C 1
ATOM 1465 O O . LEU A 1 178 ? -16.819 17.018 9.471 1.00 39.88 178 LEU A O 1
ATOM 1469 N N . TRP A 1 179 ? -15.138 15.709 8.813 1.00 36.66 179 TRP A N 1
ATOM 1470 C CA . TRP A 1 179 ? -14.971 16.407 7.526 1.00 36.66 179 TRP A CA 1
ATOM 1471 C C . TRP A 1 179 ? -16.095 16.107 6.510 1.00 36.66 179 TRP A C 1
ATOM 1473 O O . TRP A 1 179 ? -16.075 16.665 5.417 1.00 36.66 179 TRP A O 1
ATOM 1483 N N . ASN A 1 180 ? -17.069 15.241 6.834 1.00 43.03 180 ASN A N 1
ATOM 1484 C CA . ASN A 1 180 ? -18.241 14.962 5.991 1.00 43.03 180 ASN A CA 1
ATOM 1485 C C . ASN A 1 180 ? -19.598 15.146 6.709 1.00 43.03 180 ASN A C 1
ATOM 1487 O O . ASN A 1 180 ? -20.618 14.797 6.122 1.00 43.03 180 ASN A O 1
ATOM 1491 N N . GLU A 1 181 ? -19.640 15.670 7.939 1.00 36.00 181 GLU A N 1
ATOM 1492 C CA . GLU A 1 181 ? -20.877 15.774 8.741 1.00 36.00 181 GLU A CA 1
ATOM 1493 C C . GLU A 1 181 ? -21.380 17.224 8.907 1.00 36.00 181 GLU A C 1
ATOM 1495 O O . GLU A 1 181 ? -21.786 17.631 9.990 1.00 36.00 181 GLU A O 1
ATOM 1500 N N . GLU A 1 182 ? -21.419 18.017 7.828 1.00 36.38 182 GLU A N 1
ATOM 1501 C CA . GLU A 1 182 ? -22.252 19.241 7.812 1.00 36.38 182 GLU A CA 1
ATOM 1502 C C . GLU A 1 182 ? -23.724 18.979 7.455 1.00 36.38 182 GLU A C 1
ATOM 1504 O O . GLU A 1 182 ? -24.539 19.897 7.434 1.00 36.38 182 GLU A O 1
ATOM 1509 N N . THR A 1 183 ? -24.128 17.731 7.243 1.00 44.66 183 THR A N 1
ATOM 1510 C CA . THR A 1 183 ? -25.542 17.394 7.064 1.00 44.66 183 THR A CA 1
ATOM 1511 C C . THR A 1 183 ? -25.899 16.264 8.001 1.00 44.66 183 THR A C 1
ATOM 1513 O O . THR A 1 183 ? -25.664 15.126 7.638 1.00 44.66 183 THR A O 1
ATOM 1516 N N . TYR A 1 184 ? -26.370 16.588 9.204 1.00 33.38 184 TYR A N 1
ATOM 1517 C CA . TYR A 1 184 ? -27.516 15.975 9.898 1.00 33.38 184 TYR A CA 1
ATOM 1518 C C . TYR A 1 184 ? -27.672 16.672 11.263 1.00 33.38 184 TYR A C 1
ATOM 1520 O O . TYR A 1 184 ? -27.445 16.094 12.320 1.00 33.38 184 TYR A O 1
ATOM 1528 N N . PHE A 1 185 ? -28.057 17.951 11.233 1.00 32.03 185 PHE A N 1
ATOM 1529 C CA . PHE A 1 185 ? -28.851 18.532 12.314 1.00 32.03 185 PHE A CA 1
ATOM 1530 C C . PHE A 1 185 ? -30.313 18.450 11.882 1.00 32.03 185 PHE A C 1
ATOM 1532 O O . PHE A 1 185 ? -30.690 19.121 10.924 1.00 32.03 185 PHE A O 1
ATOM 1539 N N . PHE A 1 186 ? -31.066 17.553 12.518 1.00 37.44 186 PHE A N 1
ATOM 1540 C CA . PHE A 1 186 ? -32.350 17.755 13.209 1.00 37.44 186 PHE A CA 1
ATOM 1541 C C . PHE A 1 186 ? -32.963 16.394 13.543 1.00 37.44 186 PHE A C 1
ATOM 1543 O O . PHE A 1 186 ? -33.067 15.550 12.627 1.00 37.44 186 PHE A O 1
#

Sequence (186 aa):
MQLQRWLAKKKSPNSVFTFMMLDKQGGQLLSNPQIDLWLKYVDDFNLKSPNKVTSPISTLEMHYQDEMLSHIIIEAQKILNTKNIATILQGEQIQRWLSSKKSPYNVFELFQLVKASDKLLDSLQFVVWVKYVDKFNKQNPDNQYVHYGDDVLVKMVEVAKTHSDTKKIVTRLETERLWNEETYFF

Nearest PDB structures (foldseek):
  5zc3-assembly1_B  TM=8.034E-01  e=5.203E-10  Phytophthora capsici
  7xvk-assembly1_B  TM=7.755E-01  e=1.644E-09  Phytophthora sojae
  7xvi-assembly1_A  TM=7.263E-01  e=1.991E-09  Phytophthora infestans
  5zc3-assembly1_A  TM=7.693E-01  e=2.780E-08  Phytophthora capsici
  4jhr-assembly1_B  TM=2.225E-01  e=7.498E+00  Mus musculus

pLDDT: mean 79.97, std 17.42, range [32.03, 97.19]

Organism: NCBI:txid4795

Foldseek 3Di:
DVLVVCLVVLPDLLVVCVVVVLLVCQLCSLVDPVNVVSQVSLVSSCVVCVVDRDDPLNSVVVRDPLLSVLVSLLVLCVPPSRVVVSVVNLVVSLVVCLVVVPDLVNLCVSPVLVPCVLCSLVDPSNVSSLVSLVVNCVVVVPDRDCPDPPVVVVVSLVVLCVDPNSVVSSVVSVVVVVVPPPPDDD

Mean predicted aligned error: 9.43 Å

Secondary structure (DSSP, 8-state):
-HHHHHHHTT--HHHHHHHTTGGG-GGGGGGSTHHHHHHHHHHHHHHH-GGG---HHHHHHHHS-HHHHHHHHHHHTTSTTTHHHHHHHHHHHHHHHHHTT--HHHHHHHTTGGGGGGGGGG-HHHHHHHHHHHHHHHH-GGG----S-HHHHHHHHHHHHHSHHHHHHHHHHHHHHHTT-SS---